Protein AF-A0A3C0MZ21-F1 (afdb_monomer_lite)

Sequence (229 aa):
MANRGITEVKKGVFRIDAQVNKLRQQKQKTCSLSEAKLERAKMIAELEERSSKPQGEQERFNSGFDEAWQKLDADILADDISKKGYLRYKKVYTRLFDDFRTVHFSSVKSPGALSFPFFQEYKNYFINQLGHDPKGGWKAELICVKSLLNRLKKLGYCKKELVEDMKQMKRPKPNKKSYPNIPNSKIKEMLDFIRANKPDLYPLIYFICRTGRRITETTLIQRKDVEWA

Structure (mmCIF, N/CA/C/O backbone):
data_AF-A0A3C0MZ21-F1
#
_entry.id   AF-A0A3C0MZ21-F1
#
loop_
_atom_site.group_PDB
_atom_site.id
_atom_site.type_symbol
_atom_site.label_atom_id
_atom_site.label_alt_id
_atom_site.label_comp_id
_atom_site.label_asym_id
_atom_site.label_entity_id
_atom_site.label_seq_id
_atom_site.pdbx_PDB_ins_code
_atom_site.Cartn_x
_atom_site.Cartn_y
_atom_site.Cartn_z
_atom_site.occupancy
_atom_site.B_iso_or_equiv
_atom_site.auth_seq_id
_atom_site.auth_comp_id
_atom_site.auth_asym_id
_atom_site.auth_atom_id
_atom_site.pdbx_PDB_model_num
ATOM 1 N N . MET A 1 1 ? -1.361 39.873 11.245 1.00 38.44 1 MET A N 1
ATOM 2 C CA . MET A 1 1 ? -1.705 38.460 10.958 1.00 38.44 1 MET A CA 1
ATOM 3 C C . MET A 1 1 ? -1.791 38.281 9.448 1.00 38.44 1 MET A C 1
ATOM 5 O O . MET A 1 1 ? -2.579 38.969 8.817 1.00 38.44 1 MET A O 1
ATOM 9 N N . ALA A 1 2 ? -0.930 37.454 8.852 1.00 34.47 2 ALA A N 1
ATOM 10 C CA . ALA A 1 2 ? -0.871 37.274 7.400 1.00 34.47 2 ALA A CA 1
ATOM 11 C C . ALA A 1 2 ? -2.142 36.578 6.869 1.00 34.47 2 ALA A C 1
ATOM 13 O O . ALA A 1 2 ? -2.528 35.537 7.401 1.00 34.47 2 ALA A O 1
ATOM 14 N N . ASN A 1 3 ? -2.762 37.130 5.816 1.00 53.22 3 ASN A N 1
ATOM 15 C CA . ASN A 1 3 ? -3.926 36.575 5.103 1.00 53.22 3 ASN A CA 1
ATOM 16 C C . ASN A 1 3 ? -3.553 35.279 4.348 1.00 53.22 3 ASN A C 1
ATOM 18 O O . ASN A 1 3 ? -3.533 35.232 3.120 1.00 53.22 3 ASN A O 1
ATOM 22 N N . ARG A 1 4 ? -3.205 34.207 5.066 1.00 64.56 4 ARG A N 1
ATOM 23 C CA . ARG A 1 4 ? -2.933 32.898 4.460 1.00 64.56 4 ARG A CA 1
ATOM 24 C C . ARG A 1 4 ? -4.257 32.288 3.982 1.00 64.56 4 ARG A C 1
ATOM 26 O O . ARG A 1 4 ? -5.108 31.956 4.802 1.00 64.56 4 ARG A O 1
ATOM 33 N N . GLY A 1 5 ? -4.421 32.139 2.666 1.00 69.31 5 GLY A N 1
ATOM 34 C CA . GLY A 1 5 ? -5.556 31.437 2.049 1.00 69.31 5 GLY A CA 1
ATOM 35 C C . GLY A 1 5 ? -6.649 32.314 1.428 1.00 69.31 5 GLY A C 1
ATOM 36 O O . GLY A 1 5 ? -7.701 31.788 1.091 1.00 69.31 5 GLY A O 1
ATOM 37 N N . ILE A 1 6 ? -6.439 33.624 1.267 1.00 82.19 6 ILE A N 1
ATOM 38 C CA . ILE A 1 6 ? -7.297 34.472 0.421 1.00 82.19 6 ILE A CA 1
ATOM 39 C C . ILE A 1 6 ? -6.394 35.224 -0.551 1.00 82.19 6 ILE A C 1
ATOM 41 O O . ILE A 1 6 ? -5.464 35.907 -0.124 1.00 82.19 6 ILE A O 1
ATOM 45 N N . THR A 1 7 ? -6.651 35.092 -1.848 1.00 86.62 7 THR A N 1
ATOM 46 C CA . THR A 1 7 ? -5.859 35.731 -2.905 1.00 86.62 7 THR A CA 1
ATOM 47 C C . THR A 1 7 ? -6.788 36.472 -3.849 1.00 86.62 7 THR A C 1
ATOM 49 O O . THR A 1 7 ? -7.697 35.871 -4.417 1.00 86.62 7 THR A O 1
ATOM 52 N N . GLU A 1 8 ? -6.574 37.772 -4.028 1.00 86.00 8 GLU A N 1
ATOM 53 C CA . GLU A 1 8 ? -7.277 38.529 -5.061 1.00 86.00 8 GLU A CA 1
ATOM 54 C C . GLU A 1 8 ? -6.718 38.137 -6.433 1.00 86.00 8 GLU A C 1
ATOM 56 O O . GLU A 1 8 ? -5.511 38.187 -6.658 1.00 86.00 8 GLU A O 1
ATOM 61 N N . VAL A 1 9 ? -7.589 37.672 -7.327 1.00 84.56 9 VAL A N 1
ATOM 62 C CA . VAL A 1 9 ? -7.202 37.201 -8.669 1.00 84.56 9 VAL A CA 1
ATOM 63 C C . VAL A 1 9 ? -7.460 38.289 -9.710 1.00 84.56 9 VAL A C 1
ATOM 65 O O . VAL A 1 9 ? -6.715 38.418 -10.677 1.00 84.56 9 VAL A O 1
ATOM 68 N N . LYS A 1 10 ? -8.524 39.070 -9.505 1.00 83.00 10 LYS A N 1
ATOM 69 C CA . LYS A 1 10 ? -8.911 40.264 -10.268 1.00 83.00 10 LYS A CA 1
ATOM 70 C C . LYS A 1 10 ? -9.613 41.222 -9.308 1.00 83.00 10 LYS A C 1
ATOM 72 O O . LYS A 1 10 ? -10.099 40.766 -8.278 1.00 83.00 10 LYS A O 1
ATOM 77 N N . LYS A 1 11 ? -9.706 42.511 -9.653 1.00 82.50 11 LYS A N 1
ATOM 78 C CA . LYS A 1 11 ? -10.340 43.535 -8.806 1.00 82.50 11 LYS A CA 1
ATOM 79 C C . LYS A 1 11 ? -11.726 43.073 -8.330 1.00 82.50 11 LYS A C 1
ATOM 81 O O . LYS A 1 11 ? -12.622 42.886 -9.151 1.00 82.50 11 LYS A O 1
ATOM 86 N N . GLY A 1 12 ? -11.878 42.859 -7.024 1.00 78.50 12 GLY A N 1
ATOM 87 C CA . GLY A 1 12 ? -13.131 42.402 -6.403 1.00 78.50 12 GLY A CA 1
ATOM 88 C C . GLY A 1 12 ? -13.439 40.903 -6.532 1.00 78.50 12 GLY A C 1
ATOM 89 O O . GLY A 1 12 ? -14.505 40.471 -6.101 1.00 78.50 12 GLY A O 1
ATOM 90 N N . VAL A 1 13 ? -12.533 40.097 -7.094 1.00 85.56 13 VAL A N 1
ATOM 91 C CA . VAL A 1 13 ? -12.654 38.637 -7.238 1.00 85.56 13 VAL A CA 1
ATOM 92 C C . VAL A 1 13 ? -11.595 37.947 -6.388 1.00 85.56 13 VAL A C 1
ATOM 94 O O . VAL A 1 13 ? -10.397 37.995 -6.682 1.00 85.56 13 VAL A O 1
ATOM 97 N N . PHE A 1 14 ? -12.050 37.231 -5.363 1.00 86.94 14 PHE A N 1
ATOM 98 C CA . PHE A 1 14 ? -11.187 36.553 -4.405 1.00 86.94 14 PHE A CA 1
ATOM 99 C C . PHE A 1 14 ? -11.229 35.037 -4.597 1.00 86.94 14 PHE A C 1
ATOM 101 O O . PHE A 1 14 ? -12.297 34.428 -4.681 1.00 86.94 14 PHE A O 1
ATOM 108 N N . ARG A 1 15 ? -10.049 34.416 -4.629 1.00 87.69 15 ARG A N 1
ATOM 109 C CA . ARG A 1 15 ? -9.850 32.979 -4.434 1.00 87.69 15 ARG A CA 1
ATOM 110 C C . ARG A 1 15 ? -9.706 32.710 -2.945 1.00 87.69 15 ARG A C 1
ATOM 112 O O . ARG A 1 15 ? -8.840 33.288 -2.294 1.00 87.69 15 ARG A O 1
ATOM 119 N N . ILE A 1 16 ? -10.554 31.834 -2.432 1.00 89.00 16 ILE A N 1
ATOM 120 C CA . ILE A 1 16 ? -10.671 31.495 -1.021 1.00 89.00 16 ILE A CA 1
ATOM 121 C C . ILE A 1 16 ? -10.297 30.026 -0.867 1.00 89.00 16 ILE A C 1
ATOM 123 O O . ILE A 1 16 ? -10.966 29.152 -1.416 1.00 89.00 16 ILE A O 1
ATOM 127 N N . ASP A 1 17 ? -9.230 29.781 -0.116 1.00 86.62 17 ASP A N 1
ATOM 128 C CA . ASP A 1 17 ? -8.678 28.465 0.166 1.00 86.62 17 ASP A CA 1
ATOM 129 C C . ASP A 1 17 ? -8.816 28.146 1.660 1.00 86.62 17 ASP A C 1
ATOM 131 O O . ASP A 1 17 ? -8.287 28.850 2.535 1.00 86.62 17 ASP A O 1
ATOM 135 N N . ALA A 1 18 ? -9.493 27.036 1.945 1.00 8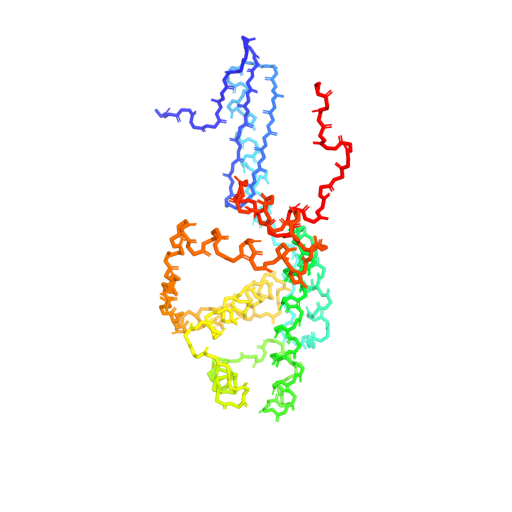4.75 18 ALA A N 1
ATOM 136 C CA . ALA A 1 18 ? -9.638 26.475 3.280 1.00 84.75 18 ALA A CA 1
ATOM 137 C C . ALA A 1 18 ? -9.068 25.052 3.315 1.00 84.75 18 ALA A C 1
ATOM 139 O O . ALA A 1 18 ? -9.306 24.240 2.417 1.00 84.75 18 ALA A O 1
ATOM 140 N N . GLN A 1 19 ? -8.298 24.752 4.360 1.00 79.56 19 GLN A N 1
ATOM 141 C CA . GLN A 1 19 ? -7.742 23.426 4.594 1.00 79.56 19 GLN A CA 1
ATOM 142 C C . GLN A 1 19 ? -7.798 23.107 6.085 1.00 79.56 19 GLN A C 1
ATOM 144 O O . GLN A 1 19 ? -7.282 23.869 6.900 1.00 79.56 19 GLN A O 1
ATOM 149 N N . VAL A 1 20 ? -8.378 21.955 6.411 1.00 77.62 20 VAL A N 1
ATOM 150 C CA . VAL A 1 20 ? -8.417 21.384 7.762 1.00 77.62 20 VAL A CA 1
ATOM 151 C C . VAL A 1 20 ? -8.017 19.916 7.631 1.00 77.62 20 VAL A C 1
ATOM 153 O O . VAL A 1 20 ? -8.613 19.159 6.862 1.00 77.62 20 VAL A O 1
ATOM 156 N N . ASN A 1 21 ? -6.965 19.497 8.339 1.00 78.38 21 ASN A N 1
ATOM 157 C CA . ASN A 1 21 ? -6.357 18.171 8.184 1.00 78.38 21 ASN A CA 1
ATOM 158 C C . ASN A 1 21 ? -5.983 17.861 6.710 1.00 78.38 21 ASN A C 1
ATOM 160 O O . ASN A 1 21 ? -5.147 18.544 6.113 1.00 78.38 21 ASN A O 1
ATOM 164 N N . LYS A 1 22 ? -6.587 16.814 6.124 1.00 73.62 22 LYS A N 1
ATOM 165 C CA . LYS A 1 22 ? -6.406 16.399 4.718 1.00 73.62 22 LYS A CA 1
ATOM 166 C C . LYS A 1 22 ? -7.502 16.911 3.778 1.00 73.62 22 LYS A C 1
ATOM 168 O O . LYS A 1 22 ? -7.405 16.684 2.577 1.00 73.62 22 LYS A O 1
ATOM 173 N N . LEU A 1 23 ? -8.536 17.563 4.306 1.00 70.81 23 LEU A N 1
ATOM 174 C CA . LEU A 1 23 ? -9.644 18.075 3.509 1.00 70.81 23 LEU A CA 1
ATOM 175 C C . LEU A 1 23 ? -9.319 19.498 3.058 1.00 70.81 23 LEU A C 1
ATOM 177 O O . LEU A 1 23 ? -8.918 20.341 3.864 1.00 70.81 23 LEU A O 1
ATOM 181 N N . ARG A 1 24 ? -9.482 19.756 1.761 1.00 82.94 24 ARG A N 1
ATOM 182 C CA . ARG A 1 24 ? -9.253 21.061 1.139 1.00 82.94 24 ARG A CA 1
ATOM 183 C C . ARG A 1 24 ? -10.491 21.463 0.356 1.00 82.94 24 ARG A C 1
ATOM 185 O O . ARG A 1 24 ? -11.051 20.649 -0.371 1.00 82.94 24 ARG A O 1
ATOM 192 N N . GLN A 1 25 ? -10.875 22.724 0.476 1.00 83.94 25 GLN A N 1
ATOM 193 C CA . GLN A 1 25 ? -11.886 23.349 -0.365 1.00 83.94 25 GLN A CA 1
ATOM 194 C C . GLN A 1 25 ? -11.340 24.652 -0.936 1.00 83.94 25 GLN A C 1
ATOM 196 O O . GLN A 1 25 ? -10.577 25.365 -0.279 1.00 83.94 25 GLN A O 1
ATOM 201 N N . GLN A 1 26 ? -11.722 24.932 -2.178 1.00 86.56 26 GLN A N 1
ATOM 202 C CA . GLN A 1 26 ? -11.357 26.150 -2.885 1.00 86.56 26 GLN A CA 1
ATOM 203 C C . GLN A 1 26 ? -12.592 26.723 -3.567 1.00 86.56 26 GLN A C 1
ATOM 205 O O . GLN A 1 26 ? -13.377 25.982 -4.160 1.00 86.56 26 GLN A O 1
ATOM 210 N N . LYS A 1 27 ? -12.750 28.043 -3.515 1.00 86.75 27 LYS A N 1
ATOM 211 C CA . LYS A 1 27 ? -13.840 28.755 -4.190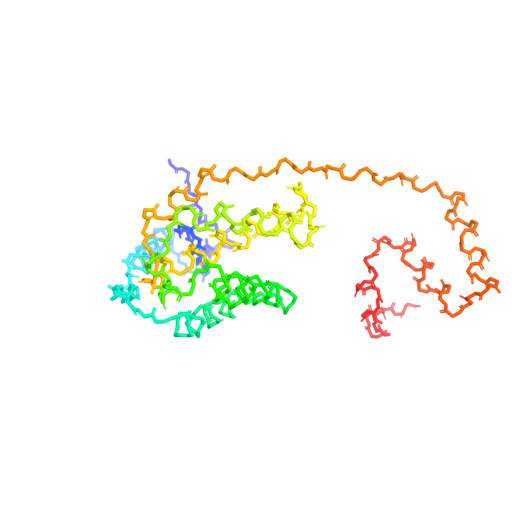 1.00 86.75 27 LYS A CA 1
ATOM 212 C C . LYS A 1 27 ? -13.334 30.083 -4.728 1.00 86.75 27 LYS A C 1
ATOM 214 O O . LYS A 1 27 ? -12.484 30.719 -4.111 1.00 86.75 27 LYS A O 1
ATOM 219 N N . GLN A 1 28 ? -13.856 30.516 -5.869 1.00 86.56 28 GLN A N 1
ATOM 220 C CA . GLN A 1 28 ? -13.660 31.878 -6.363 1.00 86.56 28 GLN A CA 1
ATOM 221 C C . GLN A 1 28 ? -14.988 32.620 -6.297 1.00 86.56 28 GLN A C 1
ATOM 223 O O . GLN A 1 28 ? -16.014 32.077 -6.707 1.00 86.56 28 GLN A O 1
ATOM 228 N N . LYS A 1 29 ? -14.981 33.833 -5.742 1.00 84.12 29 LYS A N 1
ATOM 229 C CA . LYS A 1 29 ? -16.195 34.635 -5.572 1.00 84.12 29 LYS A CA 1
ATOM 230 C C . LYS A 1 29 ? -15.900 36.120 -5.742 1.00 84.12 29 LYS A C 1
ATOM 232 O O . LYS A 1 29 ? -14.903 36.626 -5.227 1.00 84.12 29 LYS A O 1
ATOM 237 N N . THR A 1 30 ? -16.803 36.809 -6.430 1.00 82.88 30 THR A N 1
ATOM 238 C CA . THR A 1 30 ? -16.823 38.271 -6.505 1.00 82.88 30 THR A CA 1
ATOM 239 C C . THR A 1 30 ? -17.466 38.812 -5.233 1.00 82.88 30 THR A C 1
ATOM 241 O O . THR A 1 30 ? -18.646 38.559 -4.998 1.00 82.88 30 THR A O 1
ATOM 244 N N . CYS A 1 31 ? -16.690 39.455 -4.368 1.00 85.19 31 CYS A N 1
ATOM 245 C CA . CYS A 1 31 ? -17.150 39.940 -3.063 1.00 85.19 31 CYS A CA 1
ATOM 246 C C . CYS A 1 31 ? -16.145 40.930 -2.465 1.00 85.19 31 CYS A C 1
ATOM 248 O O . CYS A 1 31 ? -15.056 41.124 -3.003 1.00 85.19 31 CYS A O 1
ATOM 250 N N . SER A 1 32 ? -16.497 41.558 -1.348 1.00 87.19 32 SER A N 1
ATOM 251 C CA . SER A 1 32 ? -15.567 42.359 -0.550 1.00 87.19 32 SER A CA 1
ATOM 252 C C . SER A 1 32 ? -14.573 41.481 0.229 1.00 87.19 32 SER A C 1
ATOM 254 O O . SER A 1 32 ? -14.804 40.297 0.484 1.00 87.19 32 SER A O 1
ATOM 256 N N . LEU A 1 33 ? -13.454 42.067 0.669 1.00 83.00 33 LEU A N 1
ATOM 257 C CA . LEU A 1 33 ? -12.444 41.349 1.457 1.00 83.00 33 LEU A CA 1
ATOM 258 C C . LEU A 1 33 ? -13.003 40.818 2.795 1.00 83.00 33 LEU A C 1
ATOM 260 O O . LEU A 1 33 ? -12.575 39.764 3.267 1.00 83.00 33 LEU A O 1
ATOM 264 N N . SER A 1 34 ? -13.942 41.536 3.420 1.00 84.75 34 SER A N 1
ATOM 265 C CA . SER A 1 34 ? -14.613 41.113 4.658 1.00 84.75 34 SER A CA 1
ATOM 266 C C . SER A 1 34 ? -15.504 39.893 4.423 1.00 84.75 34 SER A C 1
ATOM 268 O O . SER A 1 34 ? -15.434 38.929 5.185 1.00 84.75 34 SER A O 1
ATOM 270 N N . GLU A 1 35 ? -16.270 39.883 3.334 1.00 85.00 35 GLU A N 1
ATOM 271 C CA . GLU A 1 35 ? -17.093 38.737 2.935 1.00 85.00 35 GLU A CA 1
ATOM 272 C C . GLU A 1 35 ? -16.239 37.519 2.576 1.00 85.00 35 GLU A C 1
ATOM 274 O O . GLU A 1 35 ? -16.566 36.406 2.984 1.00 85.00 35 GLU A O 1
ATOM 279 N N . ALA A 1 36 ? -15.108 37.712 1.889 1.00 83.75 36 ALA A N 1
ATOM 280 C CA . ALA A 1 36 ? -14.171 36.630 1.589 1.00 83.75 36 ALA A CA 1
ATOM 281 C C . ALA A 1 36 ? -13.590 35.993 2.867 1.00 83.75 36 ALA A C 1
ATOM 283 O O . ALA A 1 36 ? -13.422 34.773 2.941 1.00 83.75 36 ALA A O 1
ATOM 284 N N . LYS A 1 37 ? -13.312 36.802 3.901 1.00 84.81 37 LYS A N 1
ATOM 285 C CA . LYS A 1 37 ? -12.867 36.313 5.218 1.00 84.81 37 LYS A CA 1
ATOM 286 C C . LYS A 1 37 ? -13.959 35.526 5.938 1.00 84.81 37 LYS A C 1
ATOM 288 O O . LYS A 1 37 ? -13.665 34.459 6.476 1.00 84.81 37 LYS A O 1
ATOM 293 N N . LEU A 1 38 ? -15.196 36.023 5.924 1.00 87.31 38 LEU A N 1
ATOM 294 C CA . LEU A 1 38 ? -16.338 35.345 6.540 1.00 87.31 38 LEU A CA 1
ATOM 295 C C . LEU A 1 38 ? -16.636 34.009 5.847 1.00 87.31 38 LEU A C 1
ATOM 297 O O . LEU A 1 38 ? -16.843 32.999 6.512 1.00 87.31 38 LEU A O 1
ATOM 301 N N . GLU A 1 39 ? -16.597 33.982 4.517 1.00 86.19 39 GLU A N 1
ATOM 302 C CA . GLU A 1 39 ? -16.786 32.762 3.728 1.00 86.19 39 GLU A CA 1
ATOM 303 C C . GLU A 1 39 ? -15.685 31.734 4.025 1.00 86.19 39 GLU A C 1
ATOM 305 O O . GLU A 1 39 ? -15.977 30.555 4.212 1.00 86.19 39 GLU A O 1
ATOM 310 N N . ARG A 1 40 ? -14.422 32.167 4.155 1.00 84.25 40 ARG A N 1
ATOM 311 C CA . ARG A 1 40 ? -13.329 31.273 4.563 1.00 84.25 40 ARG A CA 1
ATOM 312 C C . ARG A 1 40 ? -13.558 30.684 5.953 1.00 84.25 40 ARG A C 1
ATOM 314 O O . ARG A 1 40 ? -13.293 29.505 6.154 1.00 84.25 40 ARG A O 1
ATOM 321 N N . ALA A 1 41 ? -14.027 31.489 6.905 1.00 84.94 41 ALA A N 1
ATOM 322 C CA . ALA A 1 41 ? -14.336 31.017 8.253 1.00 84.94 41 ALA A CA 1
ATOM 323 C C . ALA A 1 41 ? -15.467 29.976 8.240 1.00 84.94 41 ALA A C 1
ATOM 325 O O . ALA A 1 41 ? -15.338 28.944 8.890 1.00 84.94 41 ALA A O 1
ATOM 326 N N . LYS A 1 42 ? -16.513 30.188 7.429 1.00 88.00 42 LYS A N 1
ATOM 327 C CA . LYS A 1 42 ? -17.582 29.198 7.211 1.00 88.00 42 LYS A CA 1
ATOM 328 C C . LYS A 1 42 ? -17.053 27.905 6.596 1.00 88.00 42 LYS A C 1
ATOM 330 O O . LYS A 1 42 ? -17.347 26.836 7.107 1.00 88.00 42 LYS A O 1
ATOM 335 N N . MET A 1 43 ? -16.215 27.993 5.560 1.00 86.00 43 MET A N 1
ATOM 336 C CA . MET A 1 43 ? -15.584 26.812 4.956 1.00 86.00 43 MET A CA 1
ATOM 337 C C . MET A 1 43 ? -14.724 26.041 5.955 1.00 86.00 43 MET A C 1
ATOM 339 O O . MET A 1 43 ? -14.727 24.817 5.943 1.00 86.00 43 MET A O 1
ATOM 343 N N . ILE A 1 44 ? -13.981 26.739 6.818 1.00 84.44 44 ILE A N 1
ATOM 344 C CA . ILE A 1 44 ? -13.206 26.097 7.883 1.00 84.44 44 ILE A CA 1
ATOM 345 C C . ILE A 1 44 ? -14.144 25.409 8.872 1.00 84.44 44 ILE A C 1
ATOM 347 O O . ILE A 1 44 ? -13.926 24.236 9.139 1.00 84.44 44 ILE A O 1
ATOM 351 N N . ALA A 1 45 ? -15.204 26.075 9.332 1.00 84.12 45 ALA A N 1
ATOM 352 C CA . ALA A 1 45 ? -16.179 25.491 10.253 1.00 84.12 45 ALA A CA 1
ATOM 353 C C . ALA A 1 45 ? -16.887 24.263 9.653 1.00 84.12 45 ALA A C 1
ATOM 355 O O . ALA A 1 45 ? -17.026 23.248 10.322 1.00 84.12 45 ALA A O 1
ATOM 356 N N . GLU A 1 46 ? -17.262 24.299 8.373 1.00 83.75 46 GLU A N 1
ATOM 357 C CA . GLU A 1 46 ? -17.836 23.145 7.671 1.00 83.75 46 GLU A CA 1
ATOM 358 C C . GLU A 1 46 ? -16.825 22.007 7.505 1.00 83.75 46 GLU A C 1
ATOM 360 O O . GLU A 1 46 ? -17.174 20.833 7.617 1.00 83.75 46 GLU A O 1
ATOM 365 N N . LEU A 1 47 ? -15.564 22.326 7.205 1.00 82.31 47 LEU A N 1
ATOM 366 C CA . LEU A 1 47 ? -14.495 21.334 7.116 1.00 82.31 47 LEU A CA 1
ATOM 367 C C . LEU A 1 47 ? -14.174 20.731 8.486 1.00 82.31 47 LEU A C 1
ATOM 369 O O . LEU A 1 47 ? -13.925 19.529 8.568 1.00 82.31 47 LEU A O 1
ATOM 373 N N . GLU A 1 48 ? -14.214 21.534 9.545 1.00 80.31 48 GLU A N 1
ATOM 374 C CA . GLU A 1 48 ? -14.093 21.103 10.933 1.00 80.31 48 GLU A CA 1
ATOM 375 C C . GLU A 1 48 ? -15.272 20.213 11.311 1.00 80.31 48 GLU A C 1
ATOM 377 O O . GLU A 1 48 ? -15.030 19.110 11.787 1.00 80.31 48 GLU A O 1
ATOM 382 N N . GLU A 1 49 ? -16.513 20.588 10.997 1.00 77.12 49 GLU A N 1
ATOM 383 C CA . GLU A 1 49 ? -17.715 19.779 11.229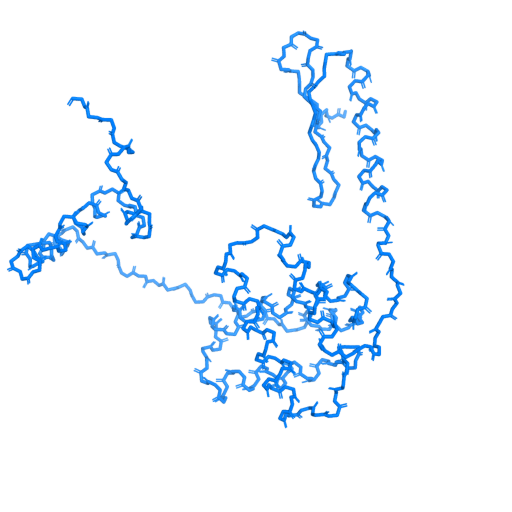 1.00 77.12 49 GLU A CA 1
ATOM 384 C C . GLU A 1 49 ? -17.669 18.461 10.442 1.00 77.12 49 GLU A C 1
ATOM 386 O O . GLU A 1 49 ? -17.955 17.402 10.991 1.00 77.12 49 GLU A O 1
ATOM 391 N N . ARG A 1 50 ? -17.232 18.474 9.177 1.00 66.12 50 ARG A N 1
ATOM 392 C CA . ARG A 1 50 ? -17.034 17.252 8.373 1.00 66.12 50 ARG A CA 1
ATOM 393 C C . ARG A 1 50 ? -15.893 16.384 8.889 1.00 66.12 50 ARG A C 1
ATOM 395 O O . ARG A 1 50 ? -15.959 15.169 8.756 1.00 66.12 50 ARG A O 1
ATOM 402 N N . SER A 1 51 ? -14.848 16.988 9.452 1.00 62.31 51 SER A N 1
ATOM 403 C CA . SER A 1 51 ? -13.759 16.248 10.096 1.00 62.31 51 SER A CA 1
ATOM 404 C C . SER A 1 51 ? -14.138 15.728 11.485 1.00 62.31 51 SER A C 1
ATOM 406 O O . SER A 1 51 ? -13.548 14.752 11.940 1.00 62.31 51 SER A O 1
ATOM 408 N N . SER A 1 52 ? -15.117 16.376 12.123 1.00 54.06 52 SER A N 1
ATOM 409 C CA . SER A 1 52 ? -15.610 16.092 13.472 1.00 54.06 52 SER A CA 1
ATOM 410 C C . SER A 1 52 ? -16.822 15.171 13.483 1.00 54.06 52 SER A C 1
ATOM 412 O O . SER A 1 52 ? -17.076 14.579 14.521 1.00 54.06 52 SER A O 1
ATOM 414 N N . LYS A 1 53 ? -17.563 15.027 12.374 1.00 47.19 53 LYS A N 1
ATOM 415 C CA . LYS A 1 53 ? -18.616 14.015 12.217 1.00 47.19 53 LYS A CA 1
ATOM 416 C C . LYS A 1 53 ? -17.947 12.643 12.126 1.00 47.19 53 LYS A C 1
ATOM 418 O O . LYS A 1 53 ? -17.400 12.318 11.068 1.00 47.19 53 LYS A O 1
ATOM 423 N N . PRO A 1 54 ? -17.999 11.809 13.181 1.00 47.88 54 PRO A N 1
ATOM 424 C CA . PRO A 1 54 ? -17.664 10.408 13.03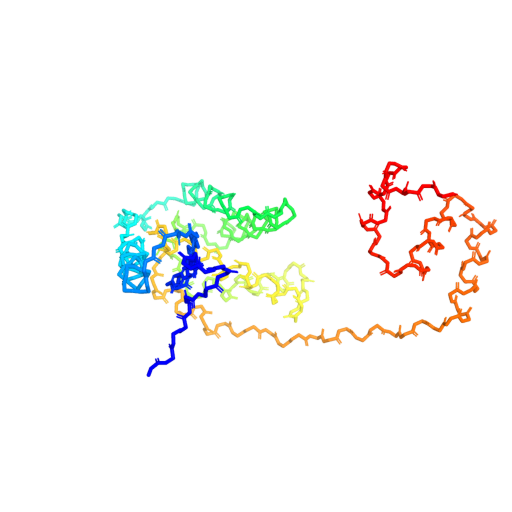5 1.00 47.88 54 PRO A CA 1
ATOM 425 C C . PRO A 1 54 ? -18.760 9.851 12.126 1.00 47.88 54 PRO A C 1
ATOM 427 O O . PRO A 1 54 ? -19.942 9.897 12.470 1.00 47.88 54 PRO A O 1
ATOM 430 N N . GLN A 1 55 ? -18.412 9.393 10.927 1.00 46.94 55 GLN A N 1
ATOM 431 C CA . GLN A 1 55 ? -19.329 8.547 10.172 1.00 46.94 55 GLN A CA 1
ATOM 432 C C . GLN A 1 55 ? -19.566 7.291 11.017 1.00 46.94 55 GLN A C 1
ATOM 434 O O . GLN A 1 55 ? -18.743 6.389 10.986 1.00 46.94 55 GLN A O 1
ATOM 439 N N . GLY A 1 56 ? -20.640 7.285 11.813 1.00 43.66 56 GLY A N 1
ATOM 440 C CA . GLY A 1 56 ? -21.145 6.149 12.585 1.00 43.66 56 GLY A CA 1
ATOM 441 C C . GLY A 1 56 ? -20.070 5.203 13.122 1.00 43.66 56 GLY A C 1
ATOM 442 O O . GLY A 1 56 ? -19.967 4.078 12.637 1.00 43.66 56 GLY A O 1
ATOM 443 N N . GLU A 1 57 ? -19.306 5.631 14.132 1.00 49.91 57 GLU A N 1
ATOM 444 C CA . GLU A 1 57 ? -18.487 4.734 14.960 1.00 49.91 57 GLU A CA 1
ATOM 445 C C . GLU A 1 57 ? -19.413 3.847 15.815 1.00 49.91 57 GLU A C 1
ATOM 447 O O . GLU A 1 57 ? -19.484 3.969 17.032 1.00 49.91 57 GLU A O 1
ATOM 452 N N . GLN A 1 58 ? -20.175 2.949 15.192 1.00 61.50 58 GLN A N 1
ATOM 453 C CA . GLN A 1 58 ? -20.506 1.717 15.894 1.00 61.50 58 GLN A CA 1
ATOM 454 C C . GLN A 1 58 ? -19.236 0.885 15.865 1.00 61.50 58 GLN A C 1
ATOM 456 O O . GLN A 1 58 ? -18.764 0.505 14.794 1.00 61.50 58 GLN A O 1
ATOM 461 N N . GLU A 1 59 ? -18.651 0.659 17.034 1.00 73.81 59 GLU A N 1
ATOM 462 C CA . GLU A 1 59 ? -17.536 -0.263 17.182 1.00 73.81 59 GLU A CA 1
ATOM 463 C C . GLU A 1 59 ? -17.968 -1.647 16.679 1.00 73.81 59 GLU A C 1
ATOM 465 O O . GLU A 1 59 ? -18.929 -2.245 17.163 1.00 73.81 59 GLU A O 1
ATOM 470 N N . ARG A 1 60 ? -17.263 -2.155 15.668 1.00 82.69 60 ARG A N 1
ATOM 471 C CA . ARG A 1 60 ? -17.528 -3.435 14.990 1.00 82.69 60 ARG A CA 1
ATOM 472 C C . ARG A 1 60 ? -16.426 -4.440 15.290 1.00 82.69 60 ARG A C 1
ATOM 474 O O . ARG A 1 60 ? -16.020 -5.231 14.443 1.00 82.69 60 ARG A O 1
ATOM 481 N N . PHE A 1 61 ? -15.900 -4.413 16.510 1.00 82.44 61 PHE A N 1
ATOM 482 C CA . PHE A 1 61 ? -14.752 -5.240 16.892 1.00 82.44 61 PHE A CA 1
ATOM 483 C C . PHE A 1 61 ? -15.022 -6.747 16.811 1.00 82.44 61 PHE A C 1
ATOM 485 O O . PHE A 1 61 ? -14.078 -7.527 16.683 1.00 82.44 61 PHE A O 1
ATOM 492 N N . ASN A 1 62 ? -16.294 -7.149 16.850 1.00 84.38 62 ASN A N 1
ATOM 493 C CA . ASN A 1 62 ? -16.721 -8.544 16.743 1.00 84.38 62 ASN A CA 1
ATOM 494 C C . ASN A 1 62 ? -17.039 -8.979 15.304 1.00 84.38 62 ASN A C 1
ATOM 496 O O . ASN A 1 62 ? -17.288 -10.160 15.075 1.00 84.38 62 ASN A O 1
ATOM 500 N N . SER A 1 63 ? -17.017 -8.061 14.334 1.00 87.69 63 SER A N 1
ATOM 501 C CA . SER A 1 63 ? -17.260 -8.395 12.932 1.00 87.69 63 SER A CA 1
ATOM 502 C C . SER A 1 63 ? -16.136 -9.243 12.344 1.00 87.69 63 SER A C 1
ATOM 504 O O . SER A 1 63 ? -14.958 -9.074 12.672 1.00 87.69 63 SER A O 1
ATOM 506 N N . GLY A 1 64 ? -16.507 -10.143 11.436 1.00 91.56 64 GLY A N 1
ATOM 507 C CA . GLY A 1 64 ? -15.563 -10.999 10.725 1.00 91.56 64 GLY A CA 1
ATOM 508 C C . GLY A 1 64 ? -14.674 -10.233 9.743 1.00 91.56 64 GLY A C 1
ATOM 509 O O . GLY A 1 64 ? -14.961 -9.097 9.353 1.00 91.56 64 GLY A O 1
ATOM 510 N N . PHE A 1 65 ? -13.592 -10.884 9.310 1.00 92.00 65 PHE A N 1
ATOM 511 C CA . PHE A 1 65 ? -12.664 -10.324 8.325 1.00 92.00 65 PHE A CA 1
ATOM 512 C C . PHE A 1 65 ? -13.342 -10.028 6.978 1.00 92.00 65 PHE A C 1
ATOM 514 O O . PHE A 1 65 ? -13.095 -8.964 6.421 1.00 92.00 65 PHE A O 1
ATOM 521 N N . ASP A 1 66 ? -14.271 -10.868 6.513 1.00 91.94 66 ASP A N 1
ATOM 522 C CA . ASP A 1 66 ? -14.972 -10.651 5.237 1.00 91.94 66 ASP A CA 1
ATOM 523 C C . ASP A 1 66 ? -15.781 -9.347 5.219 1.00 91.94 66 ASP A C 1
ATOM 525 O O . ASP A 1 66 ? -15.696 -8.559 4.276 1.00 91.94 66 ASP A O 1
ATOM 529 N N . GLU A 1 67 ? -16.528 -9.077 6.293 1.00 92.62 67 GLU A N 1
ATOM 530 C CA . GLU A 1 67 ? -17.297 -7.837 6.430 1.00 92.62 67 GLU A CA 1
ATOM 531 C C . GLU A 1 67 ? -16.362 -6.618 6.485 1.00 92.62 67 GLU A C 1
ATOM 533 O O . GLU A 1 67 ? -16.582 -5.611 5.805 1.00 92.62 67 GLU A O 1
ATOM 538 N N . ALA A 1 68 ? -15.277 -6.729 7.258 1.00 92.62 68 ALA A N 1
ATOM 539 C CA . ALA A 1 68 ? -14.268 -5.685 7.359 1.00 92.62 68 ALA A CA 1
ATOM 540 C C . ALA A 1 68 ? -13.591 -5.417 6.005 1.00 92.62 68 ALA A C 1
ATOM 542 O O . ALA A 1 68 ? -13.330 -4.259 5.672 1.00 92.62 68 ALA A O 1
ATOM 543 N N . TRP A 1 69 ? -13.336 -6.461 5.207 1.00 94.94 69 TRP A N 1
ATOM 544 C CA . TRP A 1 69 ? -12.789 -6.326 3.862 1.00 94.94 69 TRP A CA 1
ATOM 545 C C . TRP A 1 69 ? -13.752 -5.590 2.942 1.00 94.94 69 TRP A C 1
ATOM 547 O O . TRP A 1 69 ? -13.327 -4.642 2.300 1.00 94.94 69 TRP A O 1
ATOM 557 N N . GLN A 1 70 ? -15.038 -5.942 2.910 1.00 93.81 70 GLN A N 1
ATOM 558 C CA . GLN A 1 70 ? -16.012 -5.272 2.036 1.00 93.81 70 GLN A CA 1
ATOM 559 C C . GLN A 1 70 ? -16.067 -3.757 2.273 1.00 93.81 70 GLN A C 1
ATOM 561 O O . GLN A 1 70 ? -16.092 -2.970 1.325 1.00 93.81 70 GLN A O 1
ATOM 566 N N . LYS A 1 71 ? -16.054 -3.325 3.541 1.00 93.06 71 LYS A N 1
ATOM 567 C CA . LYS A 1 71 ? -16.037 -1.894 3.883 1.00 93.06 71 LYS A CA 1
ATOM 568 C C . LYS A 1 71 ? -14.704 -1.233 3.562 1.00 93.06 71 LYS A C 1
ATOM 570 O O . LYS A 1 71 ? -14.685 -0.109 3.064 1.00 93.06 71 LYS A O 1
ATOM 575 N N . LEU A 1 72 ? -13.602 -1.927 3.818 1.00 93.69 72 LEU A N 1
ATOM 576 C CA . LEU A 1 72 ? -12.266 -1.437 3.509 1.00 93.69 72 LEU A CA 1
ATOM 577 C C . LEU A 1 72 ? -12.022 -1.326 1.999 1.00 93.69 72 LEU A C 1
ATOM 579 O O . LEU A 1 72 ? -11.384 -0.380 1.555 1.00 93.69 72 LEU A O 1
ATOM 583 N N . ASP A 1 73 ? -12.539 -2.265 1.214 1.00 94.06 73 ASP A N 1
ATOM 584 C CA . ASP A 1 73 ? -12.452 -2.297 -0.244 1.00 94.06 73 ASP A CA 1
ATOM 585 C C . ASP A 1 73 ? -13.145 -1.070 -0.845 1.00 94.06 73 ASP A C 1
ATOM 587 O O . ASP A 1 73 ? -12.543 -0.338 -1.631 1.00 94.06 73 ASP A O 1
ATOM 591 N N . ALA A 1 74 ? -14.361 -0.770 -0.376 1.00 91.38 74 ALA A N 1
ATOM 592 C CA . ALA A 1 74 ? -15.091 0.436 -0.756 1.00 91.38 74 ALA A CA 1
ATOM 593 C C . ALA A 1 74 ? -14.349 1.730 -0.358 1.00 91.38 74 ALA A C 1
ATOM 595 O O . ALA A 1 74 ? -14.244 2.645 -1.174 1.00 91.38 74 ALA A O 1
ATOM 596 N N . ASP A 1 75 ? -13.787 1.798 0.857 1.00 92.19 75 ASP A N 1
ATOM 597 C CA . ASP A 1 75 ? -12.980 2.942 1.328 1.00 92.19 75 ASP A CA 1
ATOM 598 C C . ASP A 1 75 ? -11.717 3.153 0.476 1.00 92.19 75 ASP A C 1
ATOM 600 O O . ASP A 1 75 ? -11.365 4.277 0.122 1.00 92.19 75 ASP A O 1
ATOM 604 N N . ILE A 1 76 ? -11.037 2.071 0.098 1.00 91.50 76 ILE A N 1
ATOM 605 C CA . ILE A 1 76 ? -9.833 2.130 -0.737 1.00 91.50 76 ILE A CA 1
ATOM 606 C C . ILE A 1 76 ? -10.172 2.573 -2.166 1.00 91.50 76 ILE A C 1
ATOM 608 O O . ILE A 1 76 ? -9.403 3.331 -2.760 1.00 91.50 76 ILE A O 1
ATOM 612 N N . LEU A 1 77 ? -11.291 2.106 -2.725 1.00 89.19 77 LEU A N 1
ATOM 613 C CA . LEU A 1 77 ? -11.748 2.501 -4.060 1.00 89.19 77 LEU A CA 1
ATOM 614 C C . LEU A 1 77 ? -12.190 3.970 -4.111 1.00 89.19 77 LEU A C 1
ATOM 616 O O . LEU A 1 77 ? -11.990 4.621 -5.134 1.00 89.19 77 LEU A O 1
ATOM 620 N N . ALA A 1 78 ? -12.718 4.510 -3.010 1.00 88.38 78 ALA A N 1
ATOM 621 C CA . ALA A 1 78 ? -13.109 5.916 -2.913 1.00 88.38 78 ALA A CA 1
ATOM 622 C C . ALA A 1 78 ? -11.921 6.899 -2.988 1.00 88.38 78 ALA A C 1
ATOM 624 O O . ALA A 1 78 ? -12.111 8.058 -3.349 1.00 88.38 78 ALA A O 1
ATOM 625 N N . ASP A 1 79 ? -10.697 6.449 -2.695 1.00 83.50 79 ASP A N 1
ATOM 626 C CA . ASP A 1 79 ? -9.482 7.281 -2.700 1.00 83.50 79 ASP A CA 1
ATOM 627 C C . ASP A 1 79 ? -8.877 7.526 -4.103 1.00 83.50 79 ASP A C 1
ATOM 629 O O . ASP A 1 79 ? -7.760 8.041 -4.201 1.00 83.50 79 ASP A O 1
ATOM 633 N N . ASP A 1 80 ? -9.571 7.136 -5.180 1.00 82.00 80 ASP A N 1
ATOM 634 C CA . ASP A 1 80 ? -9.127 7.270 -6.583 1.00 82.00 80 ASP A CA 1
ATOM 635 C C . ASP A 1 80 ? -7.684 6.771 -6.816 1.00 82.00 80 ASP A C 1
ATOM 637 O O . ASP A 1 80 ? -6.854 7.354 -7.520 1.00 82.00 80 ASP A O 1
ATOM 641 N N . ILE A 1 81 ? -7.326 5.670 -6.150 1.00 88.38 81 ILE A N 1
ATOM 642 C CA . ILE A 1 81 ? -5.994 5.093 -6.297 1.00 88.38 81 ILE A CA 1
ATOM 643 C C . ILE A 1 81 ? -5.874 4.337 -7.620 1.00 88.38 81 ILE A C 1
ATOM 645 O O . ILE A 1 81 ? -6.788 3.649 -8.068 1.00 88.38 81 ILE A O 1
ATOM 649 N N . SER A 1 82 ? -4.676 4.360 -8.211 1.00 88.69 82 SER A N 1
ATOM 650 C CA . SER A 1 82 ? -4.401 3.542 -9.399 1.00 88.69 82 SER A CA 1
ATOM 651 C C . SER A 1 82 ? -4.740 2.061 -9.166 1.00 88.69 82 SER A C 1
ATOM 653 O O . SER A 1 82 ? -4.471 1.515 -8.089 1.00 88.69 82 SER A O 1
ATOM 655 N N . LYS A 1 83 ? -5.196 1.363 -10.216 1.00 90.56 83 LYS A N 1
ATOM 656 C CA . LYS A 1 83 ? -5.471 -0.088 -10.190 1.00 90.56 83 LYS A CA 1
ATOM 657 C C . LYS A 1 83 ? -4.312 -0.905 -9.604 1.00 90.56 83 LYS A C 1
ATOM 659 O O . LYS A 1 83 ? -4.522 -1.828 -8.823 1.00 90.56 83 LYS A O 1
ATOM 664 N N . LYS A 1 84 ? -3.065 -0.540 -9.926 1.00 89.94 84 LYS A N 1
ATOM 665 C CA . LYS A 1 84 ? -1.860 -1.181 -9.368 1.00 89.94 84 LYS A CA 1
ATOM 666 C C . LYS A 1 84 ? -1.742 -0.981 -7.852 1.00 89.94 84 LYS A C 1
ATOM 668 O O . LYS A 1 84 ? -1.330 -1.896 -7.143 1.00 89.94 84 LYS A O 1
ATOM 673 N N . GLY A 1 85 ? -2.082 0.210 -7.360 1.00 91.44 85 GLY A N 1
ATOM 674 C CA . GLY A 1 85 ? -2.132 0.518 -5.931 1.00 91.44 85 GLY A CA 1
ATOM 675 C C . GLY A 1 85 ? -3.203 -0.296 -5.210 1.00 91.44 85 GLY A C 1
ATOM 676 O O . GLY A 1 85 ? -2.906 -0.902 -4.182 1.00 91.44 85 GLY A O 1
ATOM 677 N N . TYR A 1 86 ? -4.400 -0.378 -5.791 1.00 94.06 86 TYR A N 1
ATOM 678 C CA . TYR A 1 86 ? -5.504 -1.192 -5.280 1.00 94.06 86 TYR A CA 1
ATOM 679 C C . TYR A 1 86 ? -5.124 -2.672 -5.158 1.00 94.06 86 TYR A C 1
ATOM 681 O O . TYR A 1 86 ? -5.186 -3.249 -4.072 1.00 94.06 86 TYR A O 1
ATOM 689 N N . LEU A 1 87 ? -4.615 -3.267 -6.241 1.00 95.56 87 LEU A N 1
ATOM 690 C CA . LEU A 1 87 ? -4.201 -4.674 -6.254 1.00 95.56 87 LEU A CA 1
ATOM 691 C C . LEU A 1 87 ? -3.121 -4.971 -5.210 1.00 95.56 87 LEU A C 1
ATOM 693 O O . LEU A 1 87 ? -3.088 -6.062 -4.642 1.00 95.56 87 LEU A O 1
ATOM 697 N N . ARG A 1 88 ? -2.249 -3.999 -4.922 1.00 94.88 88 ARG A N 1
ATOM 698 C CA . ARG A 1 88 ? -1.257 -4.133 -3.856 1.00 94.88 88 ARG A CA 1
ATOM 699 C C . ARG A 1 88 ? -1.908 -4.196 -2.475 1.00 94.88 88 ARG A C 1
ATOM 701 O O . ARG A 1 88 ? -1.490 -5.030 -1.681 1.00 94.88 88 ARG A O 1
ATOM 708 N N . TYR A 1 89 ? -2.899 -3.353 -2.183 1.00 95.06 89 TYR A N 1
ATOM 709 C CA . TYR A 1 89 ? -3.631 -3.423 -0.915 1.00 95.06 89 TYR A CA 1
ATOM 710 C C . TYR A 1 89 ? -4.365 -4.750 -0.758 1.00 95.06 89 TYR A C 1
ATOM 712 O O . TYR A 1 89 ? -4.183 -5.406 0.264 1.00 95.06 89 TYR A O 1
ATOM 720 N N . LYS A 1 90 ? -5.100 -5.177 -1.791 1.00 95.81 90 LYS A N 1
ATOM 721 C CA . LYS A 1 90 ? -5.803 -6.465 -1.804 1.00 95.81 90 LYS A CA 1
ATOM 722 C C . LYS A 1 90 ? -4.855 -7.637 -1.557 1.00 95.81 90 LYS A C 1
ATOM 724 O O . LYS A 1 90 ? -5.096 -8.445 -0.674 1.00 95.81 90 LYS A O 1
ATOM 729 N N . LYS A 1 91 ? -3.715 -7.674 -2.256 1.00 96.31 91 LYS A N 1
ATOM 730 C CA . LYS A 1 91 ? -2.698 -8.720 -2.064 1.00 96.31 91 LYS A CA 1
ATOM 731 C C . LYS A 1 91 ? -2.155 -8.766 -0.632 1.00 96.31 91 LYS A C 1
ATOM 733 O O . LYS A 1 91 ? -1.952 -9.848 -0.095 1.00 96.31 91 LYS A O 1
ATOM 738 N N . VAL A 1 92 ? -1.881 -7.606 -0.033 1.00 96.69 92 VAL A N 1
ATOM 739 C CA . VAL A 1 92 ? -1.388 -7.532 1.352 1.00 96.69 92 VAL A CA 1
ATOM 740 C C . VAL A 1 92 ? -2.467 -7.979 2.333 1.00 96.69 92 VAL A C 1
ATOM 742 O O . VAL A 1 92 ? -2.151 -8.705 3.267 1.00 96.69 92 VAL A O 1
ATOM 745 N N . TYR A 1 93 ? -3.719 -7.571 2.113 1.00 96.62 93 TYR A N 1
ATOM 746 C CA . TYR A 1 93 ? -4.850 -7.980 2.940 1.00 96.62 93 TYR A CA 1
ATOM 747 C C . TYR A 1 93 ? -5.022 -9.501 2.929 1.00 96.62 93 TYR A C 1
ATOM 749 O O . TYR A 1 93 ? -4.948 -10.113 3.990 1.00 96.62 93 TYR A O 1
ATOM 757 N N . THR A 1 94 ? -5.149 -10.105 1.743 1.00 95.81 94 THR A N 1
ATOM 758 C CA . THR A 1 94 ? -5.322 -11.557 1.586 1.00 95.81 94 THR A CA 1
ATOM 759 C C . THR A 1 94 ? -4.174 -12.324 2.223 1.00 95.81 94 THR A C 1
ATOM 761 O O . THR A 1 94 ? -4.393 -13.198 3.049 1.00 95.81 94 THR A O 1
ATOM 764 N N . ARG A 1 95 ? -2.925 -11.930 1.967 1.00 96.25 95 ARG A N 1
ATOM 765 C CA . ARG A 1 95 ? -1.782 -12.616 2.578 1.00 96.25 95 ARG A CA 1
ATOM 766 C C . ARG A 1 95 ? -1.759 -12.522 4.105 1.00 96.25 95 ARG A C 1
ATOM 768 O O . ARG A 1 95 ? -1.350 -13.465 4.772 1.00 96.25 95 ARG A O 1
ATOM 775 N N . LEU A 1 96 ? -2.149 -11.379 4.666 1.00 96.31 96 LEU A N 1
ATOM 776 C CA . LEU A 1 96 ? -2.134 -11.152 6.110 1.00 96.31 96 LEU A CA 1
ATOM 777 C C . LEU A 1 96 ? -3.291 -11.865 6.825 1.00 96.31 96 LEU A C 1
ATOM 779 O O . LEU A 1 96 ? -3.074 -12.487 7.865 1.00 96.31 96 LEU A O 1
ATOM 783 N N . PHE A 1 97 ? -4.511 -11.743 6.302 1.00 95.00 97 PHE A N 1
ATOM 784 C CA . PHE A 1 97 ? -5.738 -12.158 6.990 1.00 95.00 97 PHE A CA 1
ATOM 785 C C . PHE A 1 97 ? -6.367 -13.439 6.446 1.00 95.00 97 PHE A C 1
ATOM 787 O O . PHE A 1 97 ? -7.062 -14.119 7.202 1.00 95.00 97 PHE A O 1
ATOM 794 N N . ASP A 1 98 ? -6.093 -13.807 5.199 1.00 93.31 98 ASP A N 1
ATOM 795 C CA . ASP A 1 98 ? -6.586 -15.055 4.620 1.00 93.31 98 ASP A CA 1
ATOM 796 C C . ASP A 1 98 ? -5.483 -16.108 4.720 1.00 93.31 98 ASP A C 1
ATOM 798 O O . ASP A 1 98 ? -5.663 -17.095 5.418 1.00 93.31 98 ASP A O 1
ATOM 802 N N . ASP A 1 99 ? -4.296 -15.867 4.162 1.00 94.19 99 ASP A N 1
ATOM 803 C CA . ASP A 1 99 ? -3.237 -16.886 4.113 1.00 94.19 99 ASP A CA 1
ATOM 804 C C . ASP A 1 99 ? -2.566 -17.085 5.483 1.00 94.19 99 ASP A C 1
ATOM 806 O O . ASP A 1 99 ? -2.559 -18.179 6.044 1.00 94.19 99 ASP A O 1
ATOM 810 N N . PHE A 1 100 ? -2.004 -16.021 6.064 1.00 95.31 100 PHE A N 1
ATOM 811 C CA . PHE A 1 100 ? -1.222 -16.134 7.297 1.00 95.31 100 PHE A CA 1
ATOM 812 C C . PHE A 1 100 ? -2.094 -16.412 8.524 1.00 95.31 100 PHE A C 1
ATOM 814 O O . PHE A 1 100 ? -1.811 -17.320 9.308 1.00 95.31 100 PHE A O 1
ATOM 821 N N . ARG A 1 101 ? -3.162 -15.628 8.711 1.00 94.56 101 ARG A N 1
ATOM 822 C CA . ARG A 1 101 ? -4.035 -15.763 9.884 1.00 94.56 101 ARG A CA 1
ATOM 823 C C . ARG A 1 101 ? -4.709 -17.132 9.930 1.00 94.56 101 ARG A C 1
ATOM 825 O O . ARG A 1 101 ? -4.759 -17.706 11.009 1.00 94.56 101 ARG A O 1
ATOM 832 N N . THR A 1 102 ? -5.225 -17.666 8.819 1.00 91.19 102 THR A N 1
ATOM 833 C CA . THR A 1 102 ? -5.929 -18.964 8.860 1.00 91.19 102 THR A CA 1
ATOM 834 C C . THR A 1 102 ? -5.015 -20.103 9.296 1.00 91.19 102 THR A C 1
ATOM 836 O O . THR A 1 102 ? -5.458 -20.972 10.043 1.00 91.19 102 THR A O 1
ATOM 839 N N . VAL A 1 103 ? -3.744 -20.068 8.888 1.00 91.69 103 VAL A N 1
ATOM 840 C CA . VAL A 1 103 ? -2.759 -21.110 9.195 1.00 91.69 103 VAL A CA 1
ATOM 841 C C . VAL A 1 103 ? -2.177 -20.952 10.601 1.00 91.69 103 VAL A C 1
ATOM 843 O O . VAL A 1 103 ? -2.081 -21.929 11.339 1.00 91.69 103 VAL A O 1
ATOM 846 N N . HIS A 1 104 ? -1.799 -19.734 10.997 1.00 89.19 104 HIS A N 1
ATOM 847 C CA . HIS A 1 104 ? -1.036 -19.504 12.232 1.00 89.19 104 HIS A CA 1
ATOM 848 C C . HIS A 1 104 ? -1.880 -18.990 13.408 1.00 89.19 104 HIS A C 1
ATOM 850 O O . HIS A 1 104 ? -1.470 -19.116 14.559 1.00 89.19 104 HIS A O 1
ATOM 856 N N . PHE A 1 105 ? -3.052 -18.410 13.139 1.00 91.00 105 PHE A N 1
ATOM 857 C CA . PHE A 1 105 ? -3.911 -17.737 14.123 1.00 91.00 105 PHE A CA 1
ATOM 858 C C . PHE A 1 105 ? -5.402 -17.976 13.831 1.00 91.00 105 PHE A C 1
ATOM 860 O O . PHE A 1 105 ? -6.211 -17.045 13.817 1.00 91.00 105 PHE A O 1
ATOM 867 N N . SER A 1 106 ? -5.786 -19.234 13.595 1.00 88.38 106 SER A N 1
ATOM 868 C CA . SER A 1 106 ? -7.161 -19.617 13.230 1.00 88.38 106 SER A CA 1
ATOM 869 C C . SER A 1 106 ? -8.214 -19.215 14.274 1.00 88.38 106 SER A C 1
ATOM 871 O O . SER A 1 106 ? -9.369 -18.961 13.929 1.00 88.38 106 SER A O 1
ATOM 873 N N . SER A 1 107 ? -7.809 -19.098 15.543 1.00 88.06 107 SER A N 1
ATOM 874 C CA . SER A 1 107 ? -8.646 -18.643 16.658 1.00 88.06 107 SER A CA 1
ATOM 875 C C . SER A 1 107 ? -9.026 -17.160 16.577 1.00 88.06 107 SER A C 1
ATOM 877 O O . SER A 1 107 ? -10.044 -16.756 17.141 1.00 88.06 107 SER A O 1
ATOM 879 N N . VAL A 1 108 ? -8.260 -16.341 15.852 1.00 90.38 108 VAL A N 1
ATOM 880 C CA . VAL A 1 108 ? -8.554 -14.919 15.650 1.00 90.38 108 VAL A CA 1
ATOM 881 C C . VAL A 1 108 ? -9.624 -14.793 14.570 1.00 90.38 108 VAL A C 1
ATOM 883 O O . VAL A 1 108 ? -9.339 -14.939 13.381 1.00 90.38 108 VAL A O 1
ATOM 886 N N . LYS A 1 109 ? -10.869 -14.525 14.976 1.00 88.50 109 LYS A N 1
ATOM 887 C CA . LYS A 1 109 ? -12.028 -14.444 14.065 1.00 88.50 109 LYS A CA 1
ATOM 888 C C . LYS A 1 109 ? -12.392 -13.028 13.616 1.00 88.50 109 LYS A C 1
ATOM 890 O O . LYS A 1 109 ? -13.088 -12.884 12.616 1.00 88.50 109 LYS A O 1
ATOM 895 N N . SER A 1 110 ? -11.910 -12.001 14.315 1.00 90.75 110 SER A N 1
ATOM 896 C CA . SER A 1 110 ? -12.216 -10.602 14.012 1.00 90.75 110 SER A CA 1
ATOM 897 C C . SER A 1 110 ? -10.964 -9.717 14.002 1.00 90.75 110 SER A C 1
ATOM 899 O O . SER A 1 110 ? -9.995 -10.011 14.714 1.00 90.75 110 SER A O 1
ATOM 901 N N . PRO A 1 111 ? -10.971 -8.591 13.260 1.00 90.88 111 PRO A N 1
ATOM 902 C CA . PRO A 1 111 ? -9.883 -7.617 13.316 1.00 90.88 111 PRO A CA 1
ATOM 903 C C . PRO A 1 111 ? -9.712 -6.981 14.706 1.00 90.88 111 PRO A C 1
ATOM 905 O O . PRO A 1 111 ? -8.603 -6.601 15.077 1.00 90.88 111 PRO A O 1
ATOM 908 N N . GLY A 1 112 ? -10.782 -6.901 15.505 1.00 88.50 112 GLY A N 1
ATOM 909 C CA . GLY A 1 112 ? -10.739 -6.358 16.866 1.00 88.50 112 GLY A CA 1
ATOM 910 C C . GLY A 1 112 ? -9.983 -7.236 17.871 1.00 88.50 112 GLY A C 1
ATOM 911 O O . GLY A 1 112 ? -9.547 -6.736 18.910 1.00 88.50 112 GLY A O 1
ATOM 912 N N . ALA A 1 113 ? -9.800 -8.523 17.557 1.00 90.38 113 ALA A N 1
ATOM 913 C CA . ALA A 1 113 ? -9.039 -9.482 18.359 1.00 90.38 113 ALA A CA 1
ATOM 914 C C . ALA A 1 113 ? -7.538 -9.520 18.009 1.00 90.38 113 ALA A C 1
ATOM 916 O O . ALA A 1 113 ? -6.778 -10.268 18.624 1.00 90.38 113 ALA A O 1
ATOM 917 N N . LEU A 1 114 ? -7.095 -8.728 17.027 1.00 92.56 114 LEU A N 1
ATOM 918 C CA . LEU A 1 114 ? -5.685 -8.640 16.663 1.00 92.56 114 LEU A CA 1
ATOM 919 C C . LEU A 1 114 ? -4.865 -8.010 17.795 1.00 92.56 114 LEU A C 1
ATOM 921 O O . LEU A 1 114 ? -5.299 -7.081 18.475 1.00 92.56 114 LEU A O 1
ATOM 925 N N . SER A 1 115 ? -3.641 -8.498 17.956 1.00 92.31 115 SER A N 1
ATOM 926 C CA . SER A 1 115 ? -2.696 -8.045 18.974 1.00 92.31 115 SER A CA 1
ATOM 927 C C . SER A 1 115 ? -1.335 -7.752 18.349 1.00 92.31 115 SER A C 1
ATOM 929 O O . SER A 1 115 ? -1.041 -8.173 17.231 1.00 92.31 115 SER A O 1
ATOM 931 N N . PHE A 1 116 ? -0.475 -7.021 19.053 1.00 91.88 116 PHE A N 1
ATOM 932 C CA . PHE A 1 116 ? 0.868 -6.727 18.554 1.00 91.88 116 PHE A CA 1
ATOM 933 C C . PHE A 1 116 ? 1.717 -7.986 18.251 1.00 91.88 116 PHE A C 1
ATOM 935 O O . PHE A 1 116 ? 2.335 -8.018 17.179 1.00 91.88 116 PHE A O 1
ATOM 942 N N . PRO A 1 117 ? 1.707 -9.050 19.088 1.00 92.56 117 PRO A N 1
ATOM 943 C CA . PRO A 1 117 ? 2.415 -10.300 18.792 1.00 92.56 117 PRO A CA 1
ATOM 944 C C . PRO A 1 117 ? 2.045 -10.943 17.449 1.00 92.56 117 PRO A C 1
ATOM 946 O O . PRO A 1 117 ? 2.928 -11.432 16.747 1.00 92.56 117 PRO A O 1
ATOM 949 N N . PHE A 1 118 ? 0.777 -10.859 17.022 1.00 94.38 118 PHE A N 1
ATOM 950 C CA . PHE A 1 118 ? 0.347 -11.349 15.704 1.00 94.38 118 PHE A CA 1
ATOM 951 C C . PHE A 1 118 ? 1.182 -10.741 14.565 1.00 94.38 118 PHE A C 1
ATOM 953 O O . PHE A 1 118 ? 1.608 -11.437 13.644 1.00 94.38 118 PHE A O 1
ATOM 960 N N . PHE A 1 119 ? 1.475 -9.439 14.633 1.00 95.19 119 PHE A N 1
ATOM 961 C CA . PHE A 1 119 ? 2.254 -8.759 13.597 1.00 95.19 119 PHE A CA 1
ATOM 962 C C . PHE A 1 119 ? 3.749 -9.064 13.679 1.00 95.19 119 PHE A C 1
ATOM 964 O O . PHE A 1 119 ? 4.426 -9.033 12.648 1.00 95.19 119 PHE A O 1
ATOM 971 N N . GLN A 1 120 ? 4.276 -9.357 14.871 1.00 93.38 120 GLN A N 1
ATOM 972 C CA . GLN A 1 120 ? 5.654 -9.828 15.030 1.00 93.38 120 GLN A CA 1
ATOM 973 C C . GLN A 1 120 ? 5.843 -11.180 14.340 1.00 93.38 120 GLN A C 1
ATOM 975 O O . GLN A 1 120 ? 6.783 -11.327 13.555 1.00 93.38 120 GLN A O 1
ATOM 980 N N . GLU A 1 121 ? 4.901 -12.101 14.529 1.00 94.69 121 GLU A N 1
ATOM 981 C CA . GLU A 1 121 ? 4.904 -13.383 13.825 1.00 94.69 121 GLU A CA 1
ATOM 982 C C . GLU A 1 121 ? 4.687 -13.209 12.321 1.00 94.69 121 GLU A C 1
ATOM 984 O O . GLU A 1 121 ? 5.417 -13.799 11.524 1.00 94.69 121 GLU A O 1
ATOM 989 N N . TYR A 1 122 ? 3.788 -12.311 11.900 1.00 95.94 122 TYR A N 1
ATOM 990 C CA . TYR A 1 122 ? 3.604 -12.024 10.473 1.00 95.94 122 TYR A CA 1
ATOM 991 C C . TYR A 1 122 ? 4.888 -11.517 9.810 1.00 95.94 122 TYR A C 1
ATOM 993 O O . TYR A 1 122 ? 5.217 -11.902 8.688 1.00 95.94 122 TYR A O 1
ATOM 1001 N N . LYS A 1 123 ? 5.652 -10.664 10.500 1.00 95.00 123 LYS A N 1
ATOM 1002 C CA . LYS A 1 123 ? 6.957 -10.207 10.011 1.00 95.00 123 LYS A CA 1
ATOM 1003 C C . LYS A 1 123 ? 7.916 -11.381 9.815 1.00 95.00 123 LYS A C 1
ATOM 1005 O O . LYS A 1 123 ? 8.595 -11.428 8.789 1.00 95.00 123 LYS A O 1
ATOM 1010 N N . ASN A 1 124 ? 7.988 -12.293 10.783 1.00 93.69 124 ASN A N 1
ATOM 1011 C CA . ASN A 1 124 ? 8.862 -13.463 10.709 1.00 93.69 124 ASN A CA 1
ATOM 1012 C C . ASN A 1 124 ? 8.447 -14.387 9.560 1.00 93.69 124 ASN A C 1
ATOM 1014 O O . ASN A 1 124 ? 9.296 -14.778 8.765 1.00 93.69 124 ASN A O 1
ATOM 1018 N N . TYR A 1 125 ? 7.149 -14.653 9.412 1.00 95.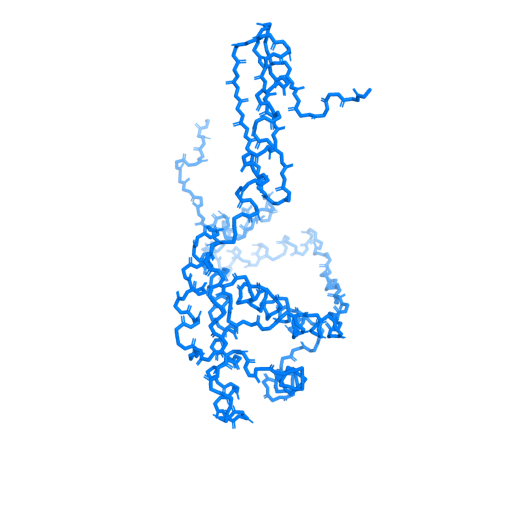19 125 TYR A N 1
ATOM 1019 C CA . TYR A 1 125 ? 6.580 -15.393 8.286 1.00 95.19 125 TYR A CA 1
ATOM 1020 C C . TYR A 1 125 ? 6.946 -14.758 6.937 1.00 95.19 125 TYR A C 1
ATOM 1022 O O . TYR A 1 125 ? 7.519 -15.409 6.062 1.00 95.19 125 TYR A O 1
ATOM 1030 N N . PHE A 1 126 ? 6.697 -13.457 6.785 1.00 94.88 126 PHE A N 1
ATOM 1031 C CA . PHE A 1 126 ? 6.929 -12.745 5.532 1.00 94.88 126 PHE A CA 1
ATOM 1032 C C . PHE A 1 126 ? 8.408 -12.729 5.120 1.00 94.88 126 PHE A C 1
ATOM 1034 O O . PHE A 1 126 ? 8.718 -12.838 3.936 1.00 94.88 126 PHE A O 1
ATOM 1041 N N . ILE A 1 127 ? 9.326 -12.573 6.075 1.00 93.44 127 ILE A N 1
ATOM 1042 C CA . ILE A 1 127 ? 10.765 -12.507 5.788 1.00 93.44 127 ILE A CA 1
ATOM 1043 C C . ILE A 1 127 ? 11.350 -13.911 5.617 1.00 93.44 127 ILE A C 1
ATOM 1045 O O . ILE A 1 127 ? 12.010 -14.176 4.617 1.00 93.44 127 ILE A O 1
ATOM 1049 N N . ASN A 1 128 ? 11.113 -14.801 6.581 1.00 93.31 128 ASN A N 1
ATOM 1050 C CA . ASN A 1 128 ? 11.833 -16.069 6.671 1.00 93.31 128 ASN A CA 1
ATOM 1051 C C . ASN A 1 128 ? 11.161 -17.182 5.862 1.00 93.31 128 ASN A C 1
ATOM 1053 O O . ASN A 1 128 ? 11.861 -17.952 5.217 1.00 93.31 128 ASN A O 1
ATOM 1057 N N . GLN A 1 129 ? 9.826 -17.270 5.872 1.00 91.00 129 GLN A N 1
ATOM 1058 C CA . GLN A 1 129 ? 9.113 -18.352 5.178 1.00 91.00 129 GLN A CA 1
ATOM 1059 C C . GLN A 1 129 ? 8.834 -18.009 3.713 1.00 91.00 129 GLN A C 1
ATOM 1061 O O . GLN A 1 129 ? 9.041 -18.838 2.836 1.00 91.00 129 GLN A O 1
ATOM 1066 N N . LEU A 1 130 ? 8.422 -16.769 3.426 1.00 91.81 130 LEU A N 1
ATOM 1067 C CA . LEU A 1 130 ? 8.204 -16.313 2.045 1.00 91.81 130 LEU A CA 1
ATOM 1068 C C . LEU A 1 130 ? 9.482 -15.812 1.349 1.00 91.81 130 LEU A C 1
ATOM 1070 O O . LEU A 1 130 ? 9.437 -15.444 0.174 1.00 91.81 130 LEU A O 1
ATOM 1074 N N . GLY A 1 131 ? 10.613 -15.758 2.060 1.00 90.81 131 GLY A N 1
ATOM 1075 C CA . GLY A 1 131 ? 11.912 -15.376 1.498 1.00 90.81 131 GLY A CA 1
ATOM 1076 C C . GLY A 1 131 ? 11.983 -13.931 0.992 1.00 90.81 131 GLY A C 1
ATOM 1077 O O . GLY A 1 131 ? 12.752 -13.624 0.078 1.00 90.81 131 GLY A O 1
ATOM 1078 N N . HIS A 1 132 ? 11.162 -13.022 1.525 1.00 89.69 132 HIS A N 1
ATOM 1079 C CA . HIS A 1 132 ? 11.178 -11.626 1.096 1.00 89.69 132 HIS A CA 1
ATOM 1080 C C . HIS A 1 132 ? 12.316 -10.826 1.743 1.00 89.69 132 HIS A C 1
ATOM 1082 O O . HIS A 1 132 ? 12.660 -11.007 2.907 1.00 89.69 132 HIS A O 1
ATOM 1088 N N . ASP A 1 133 ? 12.844 -9.845 1.000 1.00 86.62 133 ASP A N 1
ATOM 1089 C CA . ASP A 1 133 ? 13.915 -8.971 1.489 1.00 86.62 133 ASP A CA 1
ATOM 1090 C C . ASP A 1 133 ? 13.501 -8.226 2.783 1.00 86.62 133 ASP A C 1
ATOM 1092 O O . ASP A 1 133 ? 12.541 -7.436 2.762 1.00 86.62 133 ASP A O 1
ATOM 1096 N N . PRO A 1 134 ? 14.243 -8.394 3.896 1.00 85.94 134 PRO A N 1
ATOM 1097 C CA . PRO A 1 134 ? 13.928 -7.772 5.181 1.00 85.94 134 PRO A CA 1
ATOM 1098 C C . PRO A 1 134 ? 14.040 -6.244 5.166 1.00 85.94 134 PRO A C 1
ATOM 1100 O O . PRO A 1 134 ? 13.474 -5.577 6.038 1.00 85.94 134 PRO A O 1
ATOM 1103 N N . LYS A 1 135 ? 14.771 -5.653 4.210 1.00 82.25 135 LYS A N 1
ATOM 1104 C CA . LYS A 1 135 ? 14.990 -4.199 4.157 1.00 82.25 135 LYS A CA 1
ATOM 1105 C C . LYS A 1 135 ? 13.995 -3.499 3.235 1.00 82.25 135 LYS A C 1
ATOM 1107 O O . LYS A 1 135 ? 13.314 -2.566 3.658 1.00 82.25 135 LYS A O 1
ATOM 1112 N N . GLY A 1 136 ? 13.903 -3.916 1.977 1.00 82.31 136 GLY A N 1
ATOM 1113 C CA . GLY A 1 136 ? 13.024 -3.323 0.970 1.00 82.31 136 GLY A CA 1
ATOM 1114 C C . GLY A 1 136 ? 11.623 -3.925 0.970 1.00 82.31 136 GLY A C 1
ATOM 1115 O O . GLY A 1 136 ? 10.640 -3.183 1.055 1.00 82.31 136 GLY A O 1
ATOM 1116 N N . GLY A 1 137 ? 11.540 -5.257 0.911 1.00 88.25 137 GLY A N 1
ATOM 1117 C CA . GLY A 1 137 ? 10.283 -6.006 0.856 1.00 88.25 137 GLY A CA 1
ATOM 1118 C C . GLY A 1 137 ? 9.419 -5.753 2.087 1.00 88.25 137 GLY A C 1
ATOM 1119 O O . GLY A 1 137 ? 8.312 -5.226 1.969 1.00 88.25 137 GLY A O 1
ATOM 1120 N N . TRP A 1 138 ? 9.964 -6.010 3.278 1.00 92.94 138 TRP A N 1
ATOM 1121 C CA . TRP A 1 138 ? 9.240 -5.789 4.535 1.00 92.94 138 TRP A CA 1
ATOM 1122 C C . TRP A 1 138 ? 8.862 -4.321 4.757 1.00 92.94 138 TRP A C 1
ATOM 1124 O O . TRP A 1 138 ? 7.773 -4.023 5.237 1.00 92.94 138 TRP A O 1
ATOM 1134 N N . LYS A 1 139 ? 9.716 -3.364 4.372 1.00 91.62 139 LYS A N 1
ATOM 1135 C CA . LYS A 1 139 ? 9.367 -1.937 4.466 1.00 91.62 139 LYS A CA 1
ATOM 1136 C C . LYS A 1 139 ? 8.117 -1.619 3.649 1.00 91.62 139 LYS A C 1
ATOM 1138 O O . LYS A 1 139 ? 7.237 -0.900 4.127 1.00 91.62 139 LYS A O 1
ATOM 1143 N N . ALA A 1 140 ? 8.072 -2.100 2.409 1.00 91.81 140 ALA A N 1
ATOM 1144 C CA . ALA A 1 140 ? 6.941 -1.902 1.518 1.00 91.81 140 ALA A CA 1
ATOM 1145 C C . ALA A 1 140 ? 5.678 -2.570 2.082 1.00 91.81 140 ALA A C 1
ATOM 1147 O O . ALA A 1 140 ? 4.613 -1.948 2.071 1.00 91.81 140 ALA A O 1
ATOM 1148 N N . GLU A 1 141 ? 5.811 -3.781 2.616 1.00 94.94 141 GLU A N 1
ATOM 1149 C CA . GLU A 1 141 ? 4.729 -4.524 3.261 1.00 94.94 141 GLU A CA 1
ATOM 1150 C C . GLU A 1 141 ? 4.175 -3.773 4.476 1.00 94.94 141 GLU A C 1
ATOM 1152 O O . GLU A 1 141 ? 2.994 -3.439 4.528 1.00 94.94 141 GLU A O 1
ATOM 1157 N N . LEU A 1 142 ? 5.047 -3.387 5.408 1.00 95.31 142 LEU A N 1
ATOM 1158 C CA . LEU A 1 142 ? 4.688 -2.711 6.651 1.00 95.31 142 LEU A CA 1
ATOM 1159 C C . LEU A 1 142 ? 3.996 -1.361 6.420 1.00 95.31 142 LEU A C 1
ATOM 1161 O O . LEU A 1 142 ? 3.149 -0.956 7.215 1.00 95.31 142 LEU A O 1
ATOM 1165 N N . ILE A 1 143 ? 4.339 -0.639 5.347 1.00 94.00 143 ILE A N 1
ATOM 1166 C CA . ILE A 1 143 ? 3.623 0.589 4.960 1.00 94.00 143 ILE A CA 1
ATOM 1167 C C . ILE A 1 143 ? 2.169 0.269 4.600 1.00 94.00 143 ILE A C 1
ATOM 1169 O O . ILE A 1 143 ? 1.271 0.974 5.059 1.00 94.00 143 ILE A O 1
ATOM 1173 N N . CYS A 1 144 ? 1.940 -0.786 3.816 1.00 95.31 144 CYS A N 1
ATOM 1174 C CA . CYS A 1 144 ? 0.596 -1.223 3.450 1.00 95.31 144 CYS A CA 1
ATOM 1175 C C . CYS A 1 144 ? -0.174 -1.732 4.671 1.00 95.31 144 CYS A C 1
ATOM 1177 O O . CYS A 1 144 ? -1.278 -1.253 4.900 1.00 95.31 144 CYS A O 1
ATOM 1179 N N . VAL A 1 145 ? 0.425 -2.590 5.504 1.00 96.62 145 VAL A N 1
ATOM 1180 C CA . VAL A 1 145 ? -0.203 -3.104 6.736 1.00 96.62 145 VAL A CA 1
ATOM 1181 C C . VAL A 1 145 ? -0.625 -1.961 7.661 1.00 96.62 145 VAL A C 1
ATOM 1183 O O . VAL A 1 145 ? -1.786 -1.869 8.044 1.00 96.62 145 VAL A O 1
ATOM 1186 N N . LYS A 1 146 ? 0.274 -1.013 7.962 1.00 96.06 146 LYS A N 1
ATOM 1187 C CA . LYS A 1 146 ? -0.061 0.151 8.805 1.00 96.06 146 LYS A CA 1
ATOM 1188 C C . LYS A 1 146 ? -1.150 1.032 8.195 1.00 96.06 146 LYS A C 1
ATOM 1190 O O . LYS A 1 146 ? -1.922 1.642 8.930 1.00 96.06 146 LYS A O 1
ATOM 1195 N N . SER A 1 147 ? -1.189 1.145 6.870 1.00 95.38 147 SER A N 1
ATOM 1196 C CA . SER A 1 147 ? -2.233 1.893 6.166 1.00 95.38 147 SER A CA 1
ATOM 1197 C C . SER A 1 147 ? -3.592 1.191 6.289 1.00 95.38 147 SER A C 1
ATOM 1199 O O . SER A 1 147 ? -4.562 1.837 6.677 1.00 95.38 147 SER A O 1
ATOM 1201 N N . LEU A 1 148 ? -3.640 -0.131 6.079 1.00 95.81 148 LEU A N 1
ATOM 1202 C CA . LEU A 1 148 ? -4.842 -0.955 6.262 1.00 95.81 148 LEU A CA 1
ATOM 1203 C C . LEU A 1 148 ? -5.377 -0.856 7.696 1.00 95.81 148 LEU A C 1
ATOM 1205 O O . LEU A 1 148 ? -6.552 -0.563 7.880 1.00 95.81 148 LEU A O 1
ATOM 1209 N N . LEU A 1 149 ? -4.518 -0.997 8.712 1.00 95.31 149 LEU A N 1
ATOM 1210 C CA . LEU A 1 149 ? -4.935 -0.891 10.117 1.00 95.31 149 LEU A CA 1
ATOM 1211 C C . LEU A 1 149 ? -5.492 0.490 10.466 1.00 95.31 149 LEU A C 1
ATOM 1213 O O . LEU A 1 149 ? -6.497 0.592 11.160 1.00 95.31 149 LEU A O 1
ATOM 1217 N N . ASN A 1 150 ? -4.883 1.564 9.956 1.00 94.56 150 ASN A N 1
ATOM 1218 C CA . ASN A 1 150 ? -5.414 2.911 10.167 1.00 94.56 150 ASN A CA 1
ATOM 1219 C C . ASN A 1 150 ? -6.801 3.097 9.542 1.00 94.56 150 ASN A C 1
ATOM 1221 O O . ASN A 1 150 ? -7.631 3.790 10.128 1.00 94.56 150 ASN A O 1
ATOM 1225 N N . ARG A 1 151 ? -7.054 2.509 8.368 1.00 93.88 151 ARG A N 1
ATOM 1226 C CA . ARG A 1 151 ? -8.378 2.537 7.730 1.00 93.88 151 ARG A CA 1
ATOM 1227 C C . ARG A 1 151 ? -9.385 1.696 8.506 1.00 93.88 151 ARG A C 1
ATOM 1229 O O . ARG A 1 151 ? -10.437 2.205 8.861 1.00 93.88 151 ARG A O 1
ATOM 1236 N N . LEU A 1 152 ? -9.023 0.471 8.885 1.00 93.75 152 LEU A N 1
ATOM 1237 C CA . LEU A 1 152 ? -9.861 -0.391 9.726 1.00 93.75 152 LEU A CA 1
ATOM 1238 C C . LEU A 1 152 ? -10.209 0.265 11.068 1.00 93.75 152 LEU A C 1
ATOM 1240 O O . LEU A 1 152 ? -11.332 0.124 11.538 1.00 93.75 152 LEU A O 1
ATOM 1244 N N . LYS A 1 153 ? -9.281 1.027 11.659 1.00 93.75 153 LYS A N 1
ATOM 1245 C CA . LYS A 1 153 ? -9.537 1.824 12.866 1.00 93.75 153 LYS A CA 1
ATOM 1246 C C . LYS A 1 153 ? -10.593 2.899 12.620 1.00 93.75 153 LYS A C 1
ATOM 1248 O O . LYS A 1 153 ? -11.507 3.040 13.414 1.00 93.75 153 LYS A O 1
ATOM 1253 N N . LYS A 1 154 ? -10.476 3.652 11.520 1.00 91.00 154 LYS A N 1
ATOM 1254 C CA . LYS A 1 154 ? -11.472 4.673 11.145 1.00 91.00 154 LYS A CA 1
ATOM 1255 C C . LYS A 1 154 ? -12.853 4.08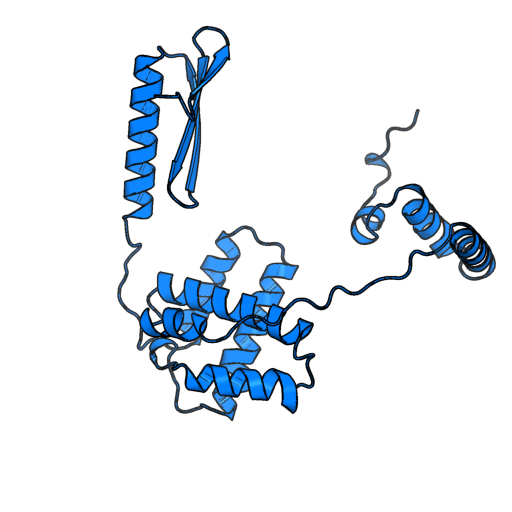0 10.867 1.00 91.00 154 LYS A C 1
ATOM 1257 O O . LYS A 1 154 ? -13.844 4.750 11.091 1.00 91.00 154 LYS A O 1
ATOM 1262 N N . LEU A 1 155 ? -12.893 2.844 10.377 1.00 90.31 155 LEU A N 1
ATOM 1263 C CA . LEU A 1 155 ? -14.122 2.100 10.112 1.00 90.31 155 LEU A CA 1
ATOM 1264 C C . LEU A 1 155 ? -14.672 1.375 11.361 1.00 90.31 155 LEU A C 1
ATOM 1266 O O . LEU A 1 155 ? -15.665 0.665 11.248 1.00 90.31 155 LEU A O 1
ATOM 1270 N N . GLY A 1 156 ? -14.028 1.503 12.529 1.00 90.19 156 GLY A N 1
ATOM 1271 C CA . GLY A 1 156 ? -14.490 0.906 13.789 1.00 90.19 156 GLY A CA 1
ATOM 1272 C C . GLY A 1 156 ? -14.185 -0.588 13.972 1.00 90.19 156 GLY A C 1
ATOM 1273 O O . GLY A 1 156 ? -14.680 -1.193 14.917 1.00 90.19 156 GLY A O 1
ATOM 1274 N N . TYR A 1 157 ? -13.373 -1.207 13.108 1.00 91.31 157 TYR A N 1
ATOM 1275 C CA . TYR A 1 157 ? -13.041 -2.643 13.180 1.00 91.31 157 TYR A CA 1
ATOM 1276 C C . TYR A 1 157 ? -11.771 -2.941 13.987 1.00 91.31 157 TYR A C 1
ATOM 1278 O O . TYR A 1 157 ? -11.550 -4.076 14.401 1.00 91.31 157 TYR A O 1
ATOM 1286 N N . CYS A 1 158 ? -10.911 -1.942 14.196 1.00 91.12 158 CYS A N 1
ATOM 1287 C CA . CYS A 1 158 ? -9.615 -2.102 14.854 1.00 91.12 158 CYS A CA 1
ATOM 1288 C C . CYS A 1 158 ? -9.495 -1.176 16.064 1.00 91.12 158 CYS A C 1
ATOM 1290 O O . CYS A 1 158 ? -9.777 0.019 15.967 1.00 91.12 158 CYS A O 1
ATOM 1292 N N . LYS A 1 159 ? -8.987 -1.723 17.171 1.00 89.69 159 LYS A N 1
ATOM 1293 C CA . LYS A 1 159 ? -8.686 -0.983 18.399 1.00 89.69 159 LYS A CA 1
ATOM 1294 C C . LYS A 1 159 ? -7.626 0.094 18.164 1.00 89.69 159 LYS A C 1
ATOM 1296 O O . LYS A 1 159 ? -6.696 -0.091 17.370 1.00 89.69 159 LYS A O 1
ATOM 1301 N N . LYS A 1 160 ? -7.749 1.222 18.865 1.00 90.38 160 LYS A N 1
ATOM 1302 C CA . LYS A 1 160 ? -6.803 2.344 18.758 1.00 90.38 160 LYS A CA 1
ATOM 1303 C C . LYS A 1 160 ? -5.436 1.965 19.324 1.00 90.38 160 LYS A C 1
ATOM 1305 O O . LYS A 1 160 ? -4.422 2.322 18.727 1.00 90.38 160 LYS A O 1
ATOM 1310 N N . GLU A 1 161 ? -5.423 1.208 20.415 1.00 91.06 161 GLU A N 1
ATOM 1311 C CA . GLU A 1 161 ? -4.230 0.720 21.111 1.00 91.06 161 GLU A CA 1
ATOM 1312 C C . GLU A 1 161 ? -3.340 -0.074 20.154 1.00 91.06 161 GLU A C 1
ATOM 1314 O O . GLU A 1 161 ? -2.150 0.197 20.044 1.00 91.06 161 GLU A O 1
ATOM 1319 N N . LEU A 1 162 ? -3.936 -0.954 19.343 1.00 92.06 162 LEU A N 1
ATOM 1320 C CA . LEU A 1 162 ? -3.192 -1.761 18.379 1.00 92.06 162 LEU A CA 1
ATOM 1321 C C . LEU A 1 162 ? -2.471 -0.909 17.323 1.00 92.06 162 LEU A C 1
ATOM 1323 O O . LEU A 1 162 ? -1.340 -1.204 16.931 1.00 92.06 162 LEU A O 1
ATOM 1327 N N . VAL A 1 163 ? -3.113 0.156 16.836 1.00 92.69 163 VAL A N 1
ATOM 1328 C CA . VAL A 1 163 ? -2.498 1.066 15.855 1.00 92.69 163 VAL A CA 1
ATOM 1329 C C . VAL A 1 163 ? -1.312 1.814 16.470 1.00 92.69 163 VAL A C 1
ATOM 1331 O O . VAL A 1 163 ? -0.311 2.052 15.784 1.00 92.69 163 VAL A O 1
ATOM 1334 N N . GLU A 1 164 ? -1.412 2.168 17.751 1.00 92.81 164 GLU A N 1
ATOM 1335 C CA . GLU A 1 164 ? -0.330 2.783 18.517 1.00 92.81 164 GLU A CA 1
ATOM 1336 C C . GLU A 1 164 ? 0.815 1.794 18.768 1.00 92.81 164 GLU A C 1
ATOM 1338 O O . GLU A 1 164 ? 1.963 2.110 18.445 1.00 92.81 164 GLU A O 1
ATOM 1343 N N . ASP A 1 165 ? 0.521 0.564 19.187 1.00 91.75 165 ASP A N 1
ATOM 1344 C CA . ASP A 1 165 ? 1.515 -0.500 19.370 1.00 91.75 165 ASP A CA 1
ATOM 1345 C C . ASP A 1 165 ? 2.267 -0.803 18.079 1.00 91.75 165 ASP A C 1
ATOM 1347 O O . ASP A 1 165 ? 3.493 -0.936 18.052 1.00 91.75 165 ASP A O 1
ATOM 1351 N N . MET A 1 166 ? 1.567 -0.793 16.946 1.00 93.62 166 MET A N 1
ATOM 1352 C CA . MET A 1 166 ? 2.191 -0.978 15.642 1.00 93.62 166 MET A CA 1
ATOM 1353 C C . MET A 1 166 ? 3.248 0.085 15.322 1.00 93.62 166 MET A C 1
ATOM 1355 O O . MET A 1 166 ? 4.115 -0.156 14.472 1.00 93.62 166 MET A O 1
ATOM 1359 N N . LYS A 1 167 ? 3.272 1.251 15.983 1.00 91.69 167 LYS A N 1
ATOM 1360 C CA . LYS A 1 167 ? 4.368 2.229 15.834 1.00 91.69 167 LYS A CA 1
ATOM 1361 C C . LYS A 1 167 ? 5.710 1.673 16.310 1.00 91.69 167 LYS A C 1
ATOM 1363 O O . LYS A 1 167 ? 6.723 2.025 15.702 1.00 91.69 167 LYS A O 1
ATOM 1368 N N . GLN A 1 168 ? 5.716 0.749 17.272 1.00 92.62 168 GLN A N 1
ATOM 1369 C CA . GLN A 1 168 ? 6.919 0.075 17.774 1.00 92.62 168 GLN A CA 1
ATOM 1370 C C . GLN A 1 168 ? 7.638 -0.724 16.671 1.00 92.62 168 GLN A C 1
ATOM 1372 O O . GLN A 1 168 ? 8.869 -0.807 16.654 1.00 92.62 168 GLN A O 1
ATOM 1377 N N . MET A 1 169 ? 6.906 -1.227 15.666 1.00 92.44 169 MET A N 1
ATOM 1378 C CA . MET A 1 169 ? 7.507 -1.803 14.459 1.00 92.44 169 MET A CA 1
ATOM 1379 C C . MET A 1 169 ? 8.151 -0.720 13.584 1.00 92.44 169 MET A C 1
ATOM 1381 O O . MET A 1 169 ? 7.518 -0.124 12.697 1.00 92.44 169 MET A O 1
ATOM 1385 N N . LYS A 1 170 ? 9.443 -0.471 13.816 1.00 89.44 170 LYS A N 1
ATOM 1386 C CA . LYS A 1 170 ? 10.232 0.486 13.033 1.00 89.44 170 LYS A CA 1
ATOM 1387 C C . LYS A 1 170 ? 10.344 0.033 11.578 1.00 89.44 170 LYS A C 1
ATOM 1389 O O . LYS A 1 170 ? 10.611 -1.128 11.272 1.00 89.44 170 LYS A O 1
ATOM 1394 N N . ARG A 1 171 ? 10.161 0.987 10.662 1.00 88.12 171 ARG A N 1
ATOM 1395 C CA . ARG A 1 171 ? 10.393 0.762 9.232 1.00 88.12 171 ARG A CA 1
ATOM 1396 C C . ARG A 1 171 ? 11.901 0.598 9.001 1.00 88.12 171 ARG A C 1
ATOM 1398 O O . ARG A 1 171 ? 12.651 1.465 9.455 1.00 88.12 171 ARG A O 1
ATOM 1405 N N . PRO A 1 172 ? 12.351 -0.440 8.278 1.00 86.75 172 PRO A N 1
ATOM 1406 C CA . PRO A 1 172 ? 13.751 -0.553 7.891 1.00 86.75 172 PRO A CA 1
ATOM 1407 C C . PRO A 1 172 ? 14.220 0.687 7.119 1.00 86.75 172 PRO A C 1
ATOM 1409 O O . PRO A 1 172 ? 13.454 1.293 6.353 1.00 86.75 172 PRO A O 1
ATOM 1412 N N . LYS A 1 173 ? 15.490 1.066 7.299 1.00 82.81 173 LYS A N 1
ATOM 1413 C CA . LYS A 1 173 ? 16.099 2.128 6.490 1.00 82.81 173 LYS A CA 1
ATOM 1414 C C . LYS A 1 173 ? 16.110 1.687 5.018 1.00 82.81 173 LYS A C 1
ATOM 1416 O O . LYS A 1 173 ? 16.401 0.525 4.738 1.00 82.81 173 LYS A O 1
ATOM 1421 N N . PRO A 1 174 ? 15.772 2.578 4.068 1.00 75.94 174 PRO A N 1
ATOM 1422 C CA . PRO A 1 174 ? 15.862 2.242 2.655 1.00 75.94 174 PRO A CA 1
ATOM 1423 C C . PRO A 1 174 ? 17.311 1.918 2.287 1.00 75.94 174 PRO A C 1
ATOM 1425 O O . PRO A 1 174 ? 18.189 2.757 2.476 1.00 75.94 174 PRO A O 1
ATOM 1428 N N . ASN A 1 175 ? 17.538 0.752 1.686 1.00 73.56 175 ASN A N 1
ATOM 1429 C CA . ASN A 1 175 ? 18.730 0.554 0.873 1.00 73.56 175 ASN A CA 1
ATOM 1430 C C . ASN A 1 175 ? 18.562 1.420 -0.378 1.00 73.56 175 ASN A C 1
ATOM 1432 O O . ASN A 1 175 ? 17.717 1.124 -1.228 1.00 73.56 175 ASN A O 1
ATOM 1436 N N . LYS A 1 176 ? 19.321 2.514 -0.484 1.00 72.62 176 LYS A N 1
ATOM 1437 C CA . LYS A 1 176 ? 19.426 3.239 -1.752 1.00 72.62 176 LYS A CA 1
ATOM 1438 C C . LYS A 1 176 ? 20.136 2.305 -2.727 1.00 72.62 176 LYS A C 1
ATOM 1440 O O . LYS A 1 176 ? 21.337 2.091 -2.601 1.00 72.62 176 LYS A O 1
ATOM 1445 N N . LYS A 1 177 ? 19.389 1.711 -3.659 1.00 73.56 177 LYS A N 1
ATOM 1446 C CA . LYS A 1 177 ? 20.000 1.026 -4.797 1.00 73.56 177 LYS A CA 1
ATOM 1447 C C . LYS A 1 177 ? 20.768 2.087 -5.580 1.00 73.56 177 LYS A C 1
ATOM 1449 O O . LYS A 1 177 ? 20.154 3.015 -6.101 1.00 73.56 177 LYS A O 1
ATOM 1454 N N . SER A 1 178 ? 22.093 1.986 -5.583 1.00 76.44 178 SER A N 1
ATOM 1455 C CA . SER A 1 178 ? 22.919 2.738 -6.517 1.00 76.44 178 SER A CA 1
ATOM 1456 C C . SER A 1 178 ? 22.837 1.996 -7.839 1.00 76.44 178 SER A C 1
ATOM 1458 O O . SER A 1 178 ? 23.325 0.872 -7.949 1.00 76.44 178 SER A O 1
ATOM 1460 N N . TYR A 1 179 ? 22.129 2.572 -8.804 1.00 79.88 179 TYR A N 1
ATOM 1461 C CA . TYR A 1 179 ? 22.223 2.093 -10.172 1.00 79.88 179 TYR A CA 1
ATOM 1462 C C . TYR A 1 179 ? 23.454 2.765 -10.776 1.00 79.88 179 TYR A C 1
ATOM 1464 O O . TYR A 1 179 ? 23.520 3.998 -10.742 1.00 79.88 179 TYR A O 1
ATOM 1472 N N . PRO A 1 180 ? 24.445 2.000 -11.266 1.00 82.62 180 PRO A N 1
ATOM 1473 C CA . PRO A 1 180 ? 25.589 2.600 -11.928 1.00 82.62 180 PRO A CA 1
ATOM 1474 C C . PRO A 1 180 ? 25.082 3.419 -13.112 1.00 82.62 180 PRO A C 1
ATOM 1476 O O . PRO A 1 180 ? 24.226 2.960 -13.873 1.00 82.62 180 PRO A O 1
ATOM 1479 N N . ASN A 1 181 ? 25.586 4.644 -13.242 1.00 84.94 181 ASN A N 1
ATOM 1480 C CA . ASN A 1 181 ? 25.257 5.465 -14.393 1.00 84.94 181 ASN A CA 1
ATOM 1481 C C . ASN A 1 181 ? 25.787 4.765 -15.652 1.00 84.94 181 ASN A C 1
ATOM 1483 O O . ASN A 1 181 ? 26.938 4.327 -15.670 1.00 84.94 181 ASN A O 1
ATOM 1487 N N . ILE A 1 182 ? 24.947 4.625 -16.676 1.00 86.50 182 ILE A N 1
ATOM 1488 C CA . ILE A 1 182 ? 25.336 3.987 -17.934 1.00 86.50 182 ILE A CA 1
ATOM 1489 C C . ILE A 1 182 ? 25.945 5.082 -18.819 1.00 86.50 182 ILE A C 1
ATOM 1491 O O . ILE A 1 182 ? 25.231 6.020 -19.175 1.00 86.50 182 ILE A O 1
ATOM 1495 N N . PRO A 1 183 ? 27.240 5.005 -19.182 1.00 90.19 183 PRO A N 1
ATOM 1496 C CA . PRO A 1 183 ? 27.855 6.001 -20.051 1.00 90.19 183 PRO A CA 1
ATOM 1497 C C . PRO A 1 183 ? 27.194 6.037 -21.432 1.00 90.19 183 PRO A C 1
ATOM 1499 O O . PRO A 1 183 ? 26.776 5.002 -21.954 1.00 90.19 183 PRO A O 1
ATOM 1502 N N . ASN A 1 184 ? 27.190 7.209 -22.073 1.00 87.44 184 ASN A N 1
ATOM 1503 C CA . ASN A 1 184 ? 26.620 7.385 -23.414 1.00 87.44 184 ASN A CA 1
ATOM 1504 C C . ASN A 1 184 ? 27.242 6.450 -24.467 1.00 87.44 184 ASN A C 1
ATOM 1506 O O . ASN A 1 184 ? 26.542 6.022 -25.381 1.00 87.44 184 ASN A O 1
ATOM 1510 N N . SER A 1 185 ? 28.526 6.096 -24.330 1.00 92.00 185 SER A N 1
ATOM 1511 C CA . SER A 1 185 ? 29.191 5.118 -25.203 1.00 92.00 185 SER A CA 1
ATOM 1512 C C . SER A 1 185 ? 28.527 3.742 -25.130 1.00 92.00 185 SER A C 1
ATOM 1514 O O . SER A 1 185 ? 28.154 3.193 -26.162 1.00 92.00 185 SER A O 1
ATOM 1516 N N . LYS A 1 186 ? 28.262 3.239 -23.918 1.00 92.00 186 LYS A N 1
ATOM 1517 C CA . LYS A 1 186 ? 27.546 1.971 -23.716 1.00 92.00 186 LYS A CA 1
ATOM 1518 C C . LYS A 1 186 ? 26.108 2.025 -24.221 1.00 92.00 186 LYS A C 1
ATOM 1520 O O . LYS A 1 186 ? 25.620 1.042 -24.763 1.00 92.00 186 LYS A O 1
ATOM 1525 N N . ILE A 1 187 ? 25.429 3.165 -24.076 1.00 90.94 187 ILE A N 1
ATOM 1526 C CA . ILE A 1 187 ? 24.083 3.346 -24.645 1.00 90.94 187 ILE A CA 1
ATOM 1527 C C . ILE A 1 187 ? 24.137 3.223 -26.172 1.00 90.94 187 ILE A C 1
ATOM 1529 O O . ILE A 1 187 ? 23.289 2.554 -26.756 1.00 90.94 187 ILE A O 1
ATOM 1533 N N . LYS A 1 188 ? 25.142 3.825 -26.819 1.00 92.12 188 LYS A N 1
ATOM 1534 C CA . LYS A 1 188 ? 25.332 3.734 -28.271 1.00 92.12 188 LYS A CA 1
ATOM 1535 C C . LYS A 1 188 ? 25.597 2.295 -28.718 1.00 92.12 188 LYS A C 1
ATOM 1537 O O . LYS A 1 188 ? 24.898 1.817 -29.603 1.00 92.12 188 LYS A O 1
ATOM 1542 N N . GLU A 1 189 ? 26.510 1.590 -28.053 1.00 93.81 189 GLU A N 1
ATOM 1543 C CA . GLU A 1 189 ? 26.788 0.169 -28.317 1.00 93.81 189 GLU A CA 1
ATOM 1544 C C . GLU A 1 189 ? 25.529 -0.698 -28.175 1.00 93.81 189 GLU A C 1
ATOM 1546 O O . GLU A 1 189 ? 25.235 -1.523 -29.039 1.00 93.81 189 GLU A O 1
ATOM 1551 N N . MET A 1 190 ? 24.736 -0.478 -27.119 1.00 92.88 190 MET A N 1
ATOM 1552 C CA . MET A 1 190 ? 23.464 -1.179 -26.925 1.00 92.88 190 MET A CA 1
ATOM 1553 C C . MET A 1 190 ? 22.463 -0.875 -28.042 1.00 92.88 190 MET A C 1
ATOM 1555 O O . MET A 1 190 ? 21.778 -1.781 -28.511 1.00 92.88 190 MET A O 1
ATOM 1559 N N . LEU A 1 191 ? 22.361 0.382 -28.477 1.00 94.06 191 LEU A N 1
ATOM 1560 C CA . LEU A 1 191 ? 21.464 0.778 -29.561 1.00 94.06 191 LEU A CA 1
ATOM 1561 C C . LEU A 1 191 ? 21.888 0.174 -30.904 1.00 94.06 191 LEU A C 1
ATOM 1563 O O . LEU A 1 191 ? 21.020 -0.289 -31.641 1.00 94.06 191 LEU A O 1
ATOM 1567 N N . ASP A 1 192 ? 23.185 0.128 -31.203 1.00 95.44 192 ASP A N 1
ATOM 1568 C CA . ASP A 1 192 ? 23.711 -0.502 -32.419 1.00 95.44 192 ASP A CA 1
ATOM 1569 C C . ASP A 1 192 ? 23.471 -2.024 -32.397 1.00 95.44 192 ASP A C 1
ATOM 1571 O O . ASP A 1 192 ? 22.997 -2.593 -33.383 1.00 95.44 192 ASP A O 1
ATOM 1575 N N . PHE A 1 193 ? 23.667 -2.673 -31.242 1.00 95.69 193 PHE A N 1
ATOM 1576 C CA . PHE A 1 193 ? 23.330 -4.087 -31.052 1.00 95.69 193 PHE A CA 1
ATOM 1577 C C . PHE A 1 193 ? 21.834 -4.365 -31.258 1.00 95.69 193 PHE A C 1
ATOM 1579 O O . PHE A 1 193 ? 21.475 -5.301 -31.976 1.00 95.69 193 PHE A O 1
ATOM 1586 N N . ILE A 1 194 ? 20.954 -3.558 -30.651 1.00 94.50 194 ILE A N 1
ATOM 1587 C CA . ILE A 1 194 ? 19.497 -3.696 -30.799 1.00 94.50 194 ILE A CA 1
ATOM 1588 C C . ILE A 1 194 ? 19.098 -3.457 -32.254 1.00 94.50 194 ILE A C 1
ATOM 1590 O O . ILE A 1 194 ? 18.293 -4.213 -32.781 1.00 94.50 194 ILE A O 1
ATOM 1594 N N . ARG A 1 195 ? 19.691 -2.474 -32.941 1.00 94.88 195 ARG A N 1
ATOM 1595 C CA . ARG A 1 195 ? 19.404 -2.218 -34.359 1.00 94.88 195 ARG A CA 1
ATOM 1596 C C . ARG A 1 195 ? 19.706 -3.436 -35.234 1.00 94.88 195 ARG A C 1
ATOM 1598 O O . ARG A 1 195 ? 18.921 -3.733 -36.125 1.00 94.88 195 ARG A O 1
ATOM 1605 N N . ALA A 1 196 ? 20.811 -4.132 -34.971 1.00 95.56 196 ALA A N 1
ATOM 1606 C CA . ALA A 1 196 ? 21.214 -5.306 -35.742 1.00 95.56 196 ALA A CA 1
ATOM 1607 C C . ALA A 1 196 ? 20.414 -6.576 -35.391 1.00 95.56 196 ALA A C 1
ATOM 1609 O O . ALA A 1 196 ? 20.098 -7.359 -36.280 1.00 95.56 196 ALA A O 1
ATOM 1610 N N . ASN A 1 197 ? 20.075 -6.788 -34.112 1.00 96.38 197 ASN A N 1
ATOM 1611 C CA . ASN A 1 197 ? 19.526 -8.068 -33.630 1.00 96.38 197 ASN A CA 1
ATOM 1612 C C . ASN A 1 197 ? 18.023 -8.035 -33.294 1.00 96.38 197 ASN A C 1
ATOM 1614 O O . ASN A 1 197 ? 17.375 -9.082 -33.256 1.00 96.38 197 ASN A O 1
ATOM 1618 N N . LYS A 1 198 ? 17.477 -6.854 -32.985 1.00 94.00 198 LYS A N 1
ATOM 1619 C CA . LYS A 1 198 ? 16.083 -6.598 -32.572 1.00 94.00 198 LYS A CA 1
ATOM 1620 C C . LYS A 1 198 ? 15.582 -5.268 -33.166 1.00 94.00 198 LYS A C 1
ATOM 1622 O O . LYS A 1 198 ? 15.267 -4.333 -32.418 1.00 94.00 198 LYS A O 1
ATOM 1627 N N . PRO A 1 199 ? 15.557 -5.140 -34.508 1.00 92.75 199 PRO A N 1
ATOM 1628 C CA . PRO A 1 199 ? 15.231 -3.880 -35.179 1.00 92.75 199 PRO A CA 1
ATOM 1629 C C . PRO A 1 199 ? 13.819 -3.371 -34.850 1.00 92.75 199 PRO A C 1
ATOM 1631 O O . PRO A 1 199 ? 13.583 -2.168 -34.878 1.00 92.75 199 PRO A O 1
ATOM 1634 N N . ASP A 1 200 ? 12.904 -4.262 -34.473 1.00 91.94 200 ASP A N 1
ATOM 1635 C CA . ASP A 1 200 ? 11.552 -3.967 -33.990 1.00 91.94 200 ASP A CA 1
ATOM 1636 C C . ASP A 1 200 ? 11.539 -3.160 -32.680 1.00 91.94 200 ASP A C 1
ATOM 1638 O O . ASP A 1 200 ? 10.715 -2.262 -32.502 1.00 91.94 200 ASP A O 1
ATOM 1642 N N . LEU A 1 201 ? 12.484 -3.424 -31.774 1.00 89.94 201 LEU A N 1
ATOM 1643 C CA . LEU A 1 201 ? 12.599 -2.718 -30.494 1.00 89.94 201 LEU A CA 1
ATOM 1644 C C . LEU A 1 201 ? 13.405 -1.423 -30.603 1.00 89.94 201 LEU A C 1
ATOM 1646 O O . LEU A 1 201 ? 13.295 -0.552 -29.734 1.00 89.94 201 LEU A O 1
ATOM 1650 N N . TYR A 1 202 ? 14.214 -1.281 -31.654 1.00 92.19 202 TYR A N 1
ATOM 1651 C CA . TYR A 1 202 ? 15.130 -0.157 -31.813 1.00 92.19 202 TYR A CA 1
ATOM 1652 C C . TYR A 1 202 ? 14.433 1.217 -31.725 1.00 92.19 202 TYR A C 1
ATOM 1654 O O . TYR A 1 202 ? 14.884 2.027 -30.911 1.00 92.19 202 TYR A O 1
ATOM 1662 N N . PRO A 1 203 ? 13.330 1.507 -32.452 1.00 88.12 203 PRO A N 1
ATOM 1663 C CA . PRO A 1 203 ? 12.680 2.818 -32.394 1.00 88.12 203 PRO A CA 1
ATOM 1664 C C . PRO A 1 203 ? 12.188 3.175 -30.989 1.00 88.12 203 PRO A C 1
ATOM 1666 O O . PRO A 1 203 ? 12.367 4.306 -30.536 1.00 88.12 203 PRO A O 1
ATOM 1669 N N . LEU A 1 204 ? 11.623 2.195 -30.275 1.00 87.81 204 LEU A N 1
ATOM 1670 C CA . LEU A 1 204 ? 11.101 2.377 -28.923 1.00 87.81 204 LEU A CA 1
ATOM 1671 C C . LEU A 1 204 ? 12.227 2.698 -27.935 1.00 87.81 204 LEU A C 1
ATOM 1673 O O . LEU A 1 204 ? 12.143 3.674 -27.188 1.00 87.81 204 LEU A O 1
ATOM 1677 N N . ILE A 1 205 ? 13.293 1.893 -27.938 1.00 89.94 205 ILE A N 1
ATOM 1678 C CA . ILE A 1 205 ? 14.428 2.078 -27.026 1.00 89.94 205 ILE A CA 1
ATOM 1679 C C . ILE A 1 205 ? 15.181 3.367 -27.359 1.00 89.94 205 ILE A C 1
ATOM 1681 O O . ILE A 1 205 ? 15.502 4.133 -26.452 1.00 89.94 205 ILE A O 1
ATOM 1685 N N . TYR A 1 206 ? 15.393 3.659 -28.643 1.00 90.88 206 TYR A N 1
ATOM 1686 C CA . TYR A 1 206 ? 15.997 4.911 -29.096 1.00 90.88 206 TYR A CA 1
ATOM 1687 C C . TYR A 1 206 ? 15.207 6.129 -28.603 1.00 90.88 206 TYR A C 1
ATOM 1689 O O . TYR A 1 206 ? 15.785 7.055 -28.031 1.00 90.88 206 TYR A O 1
ATOM 1697 N N . PHE A 1 207 ? 13.881 6.109 -28.753 1.00 88.50 207 PHE A N 1
ATOM 1698 C CA . PHE A 1 207 ? 13.012 7.185 -28.285 1.00 88.50 207 PHE A CA 1
ATOM 1699 C C . PHE A 1 207 ? 13.075 7.362 -26.760 1.00 88.50 207 PHE A C 1
ATOM 1701 O O . PHE A 1 207 ? 13.180 8.492 -26.278 1.00 88.50 207 PHE A O 1
ATOM 1708 N N . ILE A 1 208 ? 13.075 6.269 -25.988 1.00 90.50 208 ILE A N 1
ATOM 1709 C CA . ILE A 1 208 ? 13.234 6.308 -24.522 1.00 90.50 208 ILE A CA 1
ATOM 1710 C C . ILE A 1 208 ? 14.581 6.927 -24.146 1.00 90.50 208 ILE A C 1
ATOM 1712 O O . ILE A 1 208 ? 14.624 7.851 -23.334 1.00 90.50 208 ILE A O 1
ATOM 1716 N N . CYS A 1 209 ? 15.675 6.465 -24.757 1.00 89.00 209 CYS A N 1
ATOM 1717 C CA . CYS A 1 209 ? 17.014 6.997 -24.512 1.00 89.00 209 CYS A CA 1
ATOM 1718 C C . CYS A 1 209 ? 17.109 8.487 -24.853 1.00 89.00 209 CYS A C 1
ATOM 1720 O O . CYS A 1 209 ? 17.772 9.236 -24.137 1.00 89.00 209 CYS A O 1
ATOM 1722 N N . ARG A 1 210 ? 16.441 8.935 -25.925 1.00 87.75 210 ARG A N 1
ATOM 1723 C CA . ARG A 1 210 ? 16.503 10.332 -26.364 1.00 87.75 210 ARG A CA 1
ATOM 1724 C C . ARG A 1 210 ? 15.654 11.272 -25.512 1.00 87.75 210 ARG A C 1
ATOM 1726 O O . ARG A 1 210 ? 16.059 12.410 -25.299 1.00 87.75 210 ARG A O 1
ATOM 1733 N N . THR A 1 211 ? 14.493 10.812 -25.052 1.00 87.69 211 THR A N 1
ATOM 1734 C CA . THR A 1 211 ? 13.514 11.647 -24.334 1.00 87.69 211 THR A CA 1
ATOM 1735 C C . THR A 1 211 ? 13.597 11.526 -22.814 1.00 87.69 211 THR A C 1
ATOM 1737 O O . THR A 1 211 ? 13.052 12.372 -22.110 1.00 87.69 211 THR A O 1
ATOM 1740 N N . GLY A 1 212 ? 14.233 10.474 -22.290 1.00 87.25 212 GLY A N 1
ATOM 1741 C CA . GLY A 1 212 ? 14.261 10.176 -20.856 1.00 87.25 212 GLY A CA 1
ATOM 1742 C C . GLY A 1 212 ? 12.896 9.785 -20.272 1.00 87.25 212 GLY A C 1
ATOM 1743 O O . GLY A 1 212 ? 12.737 9.755 -19.051 1.00 87.25 212 GLY A O 1
ATOM 1744 N N . ARG A 1 213 ? 11.898 9.501 -21.120 1.00 86.94 213 ARG A N 1
ATOM 1745 C CA . ARG A 1 213 ? 10.545 9.114 -20.696 1.00 86.94 213 ARG A CA 1
ATOM 1746 C C . ARG A 1 213 ? 10.527 7.724 -20.078 1.00 86.94 213 ARG A C 1
ATOM 1748 O O . ARG A 1 213 ? 11.361 6.868 -20.374 1.00 86.94 213 ARG A O 1
ATOM 1755 N N . ARG A 1 214 ? 9.526 7.454 -19.237 1.00 86.19 214 ARG A N 1
ATOM 1756 C CA . ARG A 1 214 ? 9.324 6.096 -18.719 1.00 86.19 214 ARG A CA 1
ATOM 1757 C C . ARG A 1 214 ? 8.848 5.177 -19.841 1.00 86.19 214 ARG A C 1
ATOM 1759 O O . ARG A 1 214 ? 8.063 5.577 -20.701 1.00 86.19 214 ARG A O 1
ATOM 1766 N N . ILE A 1 215 ? 9.249 3.909 -19.788 1.00 87.31 215 ILE A N 1
ATOM 1767 C CA . ILE A 1 215 ? 8.822 2.896 -20.768 1.00 87.31 215 ILE A CA 1
ATOM 1768 C C . ILE A 1 215 ? 7.291 2.773 -20.857 1.00 87.31 215 ILE A C 1
ATOM 1770 O O . ILE A 1 215 ? 6.725 2.680 -21.943 1.00 87.31 215 ILE A O 1
ATOM 1774 N N . THR A 1 216 ? 6.605 2.864 -19.715 1.00 84.19 216 THR A N 1
ATOM 1775 C CA . THR A 1 216 ? 5.139 2.804 -19.633 1.00 84.19 216 THR A CA 1
ATOM 1776 C C . THR A 1 216 ? 4.453 4.031 -20.217 1.00 84.19 216 THR A C 1
ATOM 1778 O O . THR A 1 216 ? 3.300 3.943 -20.596 1.00 84.19 216 THR A O 1
ATOM 1781 N N . GLU A 1 217 ? 5.127 5.179 -20.257 1.00 84.38 217 GLU A N 1
ATOM 1782 C CA . GLU A 1 217 ? 4.587 6.396 -20.877 1.00 84.38 217 GLU A CA 1
ATOM 1783 C C . GLU A 1 217 ? 4.824 6.363 -22.386 1.00 84.38 217 GLU A C 1
ATOM 1785 O O . GLU A 1 217 ? 3.951 6.727 -23.161 1.00 84.38 217 GLU A O 1
ATOM 1790 N N . THR A 1 218 ? 5.992 5.872 -22.803 1.00 83.94 218 THR A N 1
ATOM 1791 C CA . THR A 1 218 ? 6.374 5.797 -24.217 1.00 83.94 218 THR A CA 1
ATOM 1792 C C . THR A 1 218 ? 5.464 4.862 -25.009 1.00 83.94 218 THR A C 1
ATOM 1794 O O . THR A 1 218 ? 5.078 5.171 -26.128 1.00 83.94 218 THR A O 1
ATOM 1797 N N . THR A 1 219 ? 5.076 3.737 -24.410 1.00 80.56 219 THR A N 1
ATOM 1798 C CA . THR A 1 219 ? 4.177 2.752 -25.035 1.00 80.56 219 THR A CA 1
ATOM 1799 C C . THR A 1 219 ? 2.733 3.236 -25.195 1.00 80.56 219 THR A C 1
ATOM 1801 O O . THR A 1 219 ? 1.962 2.588 -25.895 1.00 80.56 219 THR A O 1
ATOM 1804 N N . LEU A 1 220 ? 2.357 4.359 -24.575 1.00 84.56 220 LEU A N 1
ATOM 1805 C CA . LEU A 1 220 ? 1.015 4.942 -24.677 1.00 84.56 220 LEU A CA 1
ATOM 1806 C C . LEU A 1 220 ? 0.910 6.040 -25.742 1.00 84.56 220 LEU A C 1
ATOM 1808 O O . LEU A 1 220 ? -0.196 6.504 -26.001 1.00 84.56 220 LEU A O 1
ATOM 1812 N N . ILE A 1 221 ? 2.031 6.458 -26.341 1.00 83.31 221 ILE A N 1
ATOM 1813 C CA . ILE A 1 221 ? 2.052 7.535 -27.335 1.00 83.31 221 ILE A CA 1
ATOM 1814 C C . ILE A 1 221 ? 1.342 7.069 -28.603 1.00 83.31 221 ILE A C 1
ATOM 1816 O O . ILE A 1 221 ? 1.708 6.064 -29.215 1.00 83.31 221 ILE A O 1
ATOM 1820 N N . GLN A 1 222 ? 0.340 7.834 -29.014 1.00 83.38 222 GLN A N 1
ATOM 1821 C CA . GLN A 1 222 ? -0.386 7.655 -30.261 1.00 83.38 222 GLN A CA 1
ATOM 1822 C C . GLN A 1 222 ? -0.013 8.762 -31.248 1.00 83.38 222 GLN A C 1
ATOM 1824 O O . GLN A 1 222 ? 0.425 9.846 -30.874 1.00 83.38 222 GLN A O 1
ATOM 1829 N N . ARG A 1 223 ? -0.236 8.514 -32.543 1.00 82.00 223 ARG A N 1
ATOM 1830 C CA . ARG A 1 223 ? 0.084 9.478 -33.613 1.00 82.00 223 ARG A CA 1
ATOM 1831 C C . ARG A 1 223 ? -0.579 10.849 -33.422 1.00 82.00 223 ARG A C 1
ATOM 1833 O O . ARG A 1 223 ? -0.006 11.850 -33.831 1.00 82.00 223 ARG A O 1
ATOM 1840 N N . LYS A 1 224 ? -1.762 10.875 -32.799 1.00 86.94 224 LYS A N 1
ATOM 1841 C CA . LYS A 1 224 ? -2.525 12.092 -32.477 1.00 86.94 224 LYS A CA 1
ATOM 1842 C C . LYS A 1 224 ? -1.874 12.965 -31.396 1.00 86.94 224 LYS A C 1
ATOM 1844 O O . LYS A 1 224 ? -2.227 14.128 -31.281 1.00 86.94 224 LYS A O 1
ATOM 1849 N N . ASP A 1 225 ? -0.960 12.402 -30.606 1.00 82.88 225 ASP A N 1
ATOM 1850 C CA . ASP A 1 225 ? -0.285 13.103 -29.508 1.00 82.88 225 ASP A CA 1
ATOM 1851 C C . ASP A 1 225 ? 0.956 13.876 -29.999 1.00 82.88 225 ASP A C 1
ATOM 1853 O O . ASP A 1 225 ? 1.679 14.468 -29.198 1.00 82.88 225 ASP A O 1
ATOM 1857 N N . VAL A 1 226 ? 1.231 13.838 -31.308 1.00 81.00 226 VAL A N 1
ATOM 1858 C CA . VAL A 1 226 ? 2.363 14.498 -31.960 1.00 81.00 226 VAL A CA 1
ATOM 1859 C C . VAL A 1 226 ? 1.821 15.510 -32.963 1.00 81.00 226 VAL A C 1
ATOM 1861 O O . VAL A 1 226 ? 1.145 15.135 -33.920 1.00 81.00 226 VAL A O 1
ATOM 1864 N N . GLU A 1 227 ? 2.132 16.787 -32.750 1.00 80.88 227 GLU A N 1
ATOM 1865 C CA . GLU A 1 227 ? 1.938 17.822 -33.764 1.00 80.88 227 GLU A CA 1
ATOM 1866 C C . GLU A 1 227 ? 3.014 17.650 -34.837 1.00 80.88 227 GLU A C 1
ATOM 1868 O O . GLU A 1 227 ? 4.213 17.736 -34.563 1.00 80.88 227 GLU A O 1
ATOM 1873 N N . TRP A 1 228 ? 2.576 17.340 -36.054 1.00 73.25 228 TRP A N 1
ATOM 1874 C CA . TRP A 1 228 ? 3.452 17.225 -37.210 1.00 73.25 228 TRP A CA 1
ATOM 1875 C C . TRP A 1 228 ? 3.566 18.613 -37.837 1.00 73.25 228 TRP A C 1
ATOM 1877 O O . TRP A 1 228 ? 2.569 19.134 -38.339 1.00 73.25 228 TRP A O 1
ATOM 1887 N N . ALA A 1 229 ? 4.753 19.210 -37.737 1.00 61.25 229 ALA A N 1
ATOM 1888 C CA . ALA A 1 229 ? 5.129 20.421 -38.461 1.00 61.25 229 ALA A CA 1
ATOM 1889 C C . ALA A 1 229 ? 5.711 20.067 -39.834 1.00 61.25 229 ALA A C 1
ATOM 1891 O O . ALA A 1 229 ? 6.374 19.004 -39.927 1.00 61.25 229 ALA A O 1
#

Foldseek 3Di:
DDPPAWDDPDVQKIWGWEDDDHDIDIDIDRHDPVVSVVVNVVVNVVVVVVVVPQPDLPQPQVDFLVVLCVVLLVVVVVVVDDPVVSVVLVVLSCCLCPVLCVVPPVVPGFQQPDALVSVVVVLCCVCPVVVDDNQPRVLVSLVSVLVSQVSSVSVNRYDPVRSVSSVVPDHHDDDPPDDPDQDPVNLVVVLVVCCVPPVVCNVLSVCCVVPVDDSVVSVPDDPVNDDDD

Secondary structure (DSSP, 8-state):
---TTEEEEETTEEEEEEEETTEEEEEEEE--HHHHHHHHHHHHHHHHHHHHS-S-----TTS-HHHHHHHHHHHHHHTT--HHHHHHHHHHHIIIIIIIHHHH-TT--SGGG--HHHHHHHHHIIIIIS---TTTHHHHHHHHHHHHHHHHHHTTSS-HHHHHHGGGSPPPPP----PPPPPHHHHHHHHHHHHHH-TTTHHHHHHHHHH---HHHHTT--GGGS---

pLDDT: mean 86.45, std 10.61, range [34.47, 96.69]

Radius of gyration: 25.62 Å; chains: 1; bounding box: 50×65×60 Å